Protein AF-C6J3P1-F1 (afdb_monomer_lite)

pLDDT: mean 82.66, std 17.24, range [26.97, 97.62]

Foldseek 3Di:
DVVVLVLVLLQQLVVVCVVVVFDDDPSRGTDLFDADPVVRGTPDDPVSSVVSVVVSVLSSCQSVCPAVDHDPDPPPPDDDDDDDDDPPPDPPPPPDQQFDLDLVQLVVLLVPDPDDDDSVVSVVLSCCQPVDQQDRDDDDDDDPPPCPVQSLQSSLCSRRPHHSPDDDPQEDEAEDALPQQAQCQQLFAQDPVVRGTDGHPNNVSQVVCVNCVVAAHYYHHPPCVSYDVCHRCVLVVCLSVVVDWDAHAPDPPCPPDDRTGGRRSRD

Radius of gyration: 24.99 Å; chains: 1; bounding box: 69×58×58 Å

Secondary structure (DSSP, 8-state):
-HHHHHHHHHHHHHHHHHHTT--EETTTEE----EETTTTEESS-HHHHHHHHHHHHHHHHHHHT-SS----------------------------------HHHHHHHHHTSS----HHHHHHHHHHHHSSSS---------TTSSHHHHHHHHHHHHTT--TTS--TTEEEEE--TT--STHHHH-EEETTTTEEE--HHHHHHHHHHH-TTS--EEEEETGGGS-HHHHSHHHHHHHHH-PPEE----SS-SSS-SEEPPPTT-

Sequence (267 aa):
MHNQDNETLKHRALDLLKEHNIQVRHDSEYLIGTYNNFEQQFEEDLAVIKGRFVCAALLFAHVSGRGSFKFPENQVITDEATSDTLVDEDSEETVDYNSNFNFSVIFETIQNCSLTFDKDLIRDLHLNLTALNDKHFVILSGISGTGKTQLAKLYANAVYGLPYEADNPYLSIIPVRPDWTDGTALFGYYSSFENRYIMTEFLRVLLHAHKEREKPHFIVLDEMNLARVEYYLSDYLSGVESHKEIPLHNRDDLEEIPSKISIPPNL

Structure (mmCIF, N/CA/C/O backbone):
data_AF-C6J3P1-F1
#
_entry.id   AF-C6J3P1-F1
#
loop_
_atom_site.group_PDB
_atom_site.id
_atom_site.type_symbol
_atom_site.label_atom_id
_atom_site.label_alt_id
_atom_site.label_comp_id
_atom_site.label_asym_id
_atom_site.label_entity_id
_atom_site.label_seq_id
_atom_site.pdbx_PDB_ins_code
_atom_site.Cartn_x
_atom_site.Cartn_y
_atom_site.Cartn_z
_atom_site.occupancy
_atom_site.B_iso_or_equiv
_atom_site.auth_seq_id
_atom_site.auth_comp_id
_atom_site.auth_asym_id
_atom_site.auth_atom_id
_atom_site.pdbx_PDB_model_num
ATOM 1 N N . MET A 1 1 ? -21.031 11.914 -35.318 1.00 43.25 1 MET A N 1
ATOM 2 C CA . MET A 1 1 ? -20.920 10.561 -34.740 1.00 43.25 1 MET A CA 1
ATOM 3 C C . MET A 1 1 ? -21.152 10.575 -33.229 1.00 43.25 1 MET A C 1
ATOM 5 O O . MET A 1 1 ? -22.119 9.974 -32.806 1.00 43.25 1 MET A O 1
ATOM 9 N N . HIS A 1 2 ? -20.425 11.382 -32.442 1.00 48.41 2 HIS A N 1
ATOM 10 C CA . HIS A 1 2 ? -20.541 11.414 -30.967 1.00 48.41 2 HIS A CA 1
ATOM 11 C C . HIS A 1 2 ? -21.936 11.749 -30.379 1.00 48.41 2 HIS A C 1
ATOM 13 O O . HIS A 1 2 ? -22.245 11.356 -29.263 1.00 48.41 2 HIS A O 1
ATOM 19 N N . ASN A 1 3 ? -22.799 12.464 -31.115 1.00 51.66 3 ASN A N 1
ATOM 20 C CA . ASN A 1 3 ? -24.144 12.812 -30.630 1.00 51.66 3 ASN A CA 1
ATOM 21 C C . ASN A 1 3 ? -25.172 11.679 -30.812 1.00 51.66 3 ASN A C 1
ATOM 23 O O . ASN A 1 3 ? -26.161 11.636 -30.094 1.00 51.66 3 ASN A O 1
ATOM 27 N N . GLN A 1 4 ? -24.946 10.765 -31.766 1.00 50.75 4 GLN A N 1
ATOM 28 C CA . GLN A 1 4 ? -25.839 9.621 -31.987 1.00 50.75 4 GLN A CA 1
ATOM 29 C C . GLN A 1 4 ? -25.627 8.541 -30.920 1.00 50.75 4 GLN A C 1
ATOM 31 O O . GLN A 1 4 ? -26.602 7.944 -30.479 1.00 50.75 4 GLN A O 1
ATOM 36 N N . ASP A 1 5 ? -24.391 8.368 -30.443 1.00 67.62 5 ASP A N 1
ATOM 37 C CA . ASP A 1 5 ? -24.064 7.416 -29.374 1.00 67.62 5 ASP A CA 1
ATOM 38 C C . ASP A 1 5 ? -24.630 7.850 -28.009 1.00 67.62 5 ASP A C 1
ATOM 40 O O . ASP A 1 5 ? -25.056 7.023 -27.213 1.00 67.62 5 ASP A O 1
ATOM 44 N N . ASN A 1 6 ? -24.703 9.154 -27.730 1.00 65.81 6 ASN A N 1
ATOM 45 C CA . ASN A 1 6 ? -25.261 9.635 -26.461 1.00 65.81 6 ASN A CA 1
ATOM 46 C C . ASN A 1 6 ? -26.783 9.450 -26.375 1.00 65.81 6 ASN A C 1
ATOM 48 O O . ASN A 1 6 ? -27.297 9.107 -25.311 1.00 65.81 6 ASN A O 1
ATOM 52 N N . GLU A 1 7 ? -27.506 9.653 -27.480 1.00 72.62 7 GLU A N 1
ATOM 53 C CA . GLU A 1 7 ? -28.957 9.433 -27.512 1.00 72.62 7 GLU A CA 1
ATOM 54 C C . GLU A 1 7 ? -29.300 7.941 -27.391 1.00 72.62 7 GLU A C 1
ATOM 56 O O . GLU A 1 7 ? -30.225 7.583 -26.663 1.00 72.62 7 GLU A O 1
ATOM 61 N N . THR A 1 8 ? -28.525 7.043 -28.014 1.00 76.38 8 THR A N 1
ATOM 62 C CA . THR A 1 8 ? -28.745 5.591 -27.877 1.00 76.38 8 THR A CA 1
ATOM 63 C C . THR A 1 8 ? -28.469 5.098 -26.456 1.00 76.38 8 THR A C 1
ATOM 65 O O . THR A 1 8 ? -29.255 4.314 -25.921 1.00 76.38 8 THR A O 1
ATOM 68 N N . LEU A 1 9 ? -27.412 5.596 -25.804 1.00 76.19 9 LEU A N 1
ATOM 69 C CA . LEU A 1 9 ? -27.114 5.292 -24.400 1.00 76.19 9 LEU A CA 1
ATOM 70 C C . LEU A 1 9 ? -28.202 5.814 -23.457 1.00 76.19 9 LEU A C 1
ATOM 72 O O . LEU A 1 9 ? -28.626 5.107 -22.543 1.00 76.19 9 LEU A O 1
ATOM 76 N N . LYS A 1 10 ? -28.696 7.031 -23.697 1.00 76.38 10 LYS A N 1
ATOM 77 C CA . LYS A 1 10 ? -29.796 7.608 -22.920 1.00 76.38 10 LYS A CA 1
ATOM 78 C C . LYS A 1 10 ? -31.068 6.772 -23.049 1.00 76.38 10 LYS A C 1
ATOM 80 O O . LYS A 1 10 ? -31.678 6.461 -22.030 1.00 76.38 10 LYS A O 1
ATOM 85 N N . HIS A 1 11 ? -31.443 6.373 -24.265 1.00 80.25 11 HIS A N 1
ATOM 86 C CA . HIS A 1 11 ? -32.612 5.520 -24.483 1.00 80.25 11 HIS A CA 1
ATOM 87 C C . HIS A 1 11 ? -32.481 4.173 -23.766 1.00 80.25 11 HIS A C 1
ATOM 89 O O . HIS A 1 11 ? -33.375 3.806 -23.010 1.00 80.25 11 HIS A O 1
ATOM 95 N N . ARG A 1 12 ? -31.327 3.504 -23.890 1.00 81.25 12 ARG A N 1
ATOM 96 C CA . ARG A 1 12 ? -31.069 2.234 -23.195 1.00 81.25 12 ARG A CA 1
ATOM 97 C C . ARG A 1 12 ? -31.158 2.370 -21.672 1.00 81.25 12 ARG A C 1
ATOM 99 O O . ARG A 1 12 ? -31.703 1.492 -21.013 1.00 81.25 12 ARG A O 1
ATOM 106 N N . ALA A 1 13 ? -30.651 3.463 -21.103 1.00 79.69 13 ALA A N 1
ATOM 107 C CA . ALA A 1 13 ? -30.761 3.707 -19.667 1.00 79.69 13 ALA A CA 1
ATOM 108 C C . ALA A 1 13 ? -32.217 3.926 -19.224 1.00 79.69 13 ALA A C 1
ATOM 110 O O . ALA A 1 13 ? -32.623 3.398 -18.194 1.00 79.69 13 ALA A O 1
ATOM 111 N N . LEU A 1 14 ? -33.019 4.657 -20.005 1.00 82.75 14 LEU A N 1
ATOM 112 C CA . LEU A 1 14 ? -34.440 4.864 -19.712 1.00 82.75 14 LEU A CA 1
ATOM 113 C C . LEU A 1 14 ? -35.264 3.573 -19.817 1.00 82.75 14 LEU A C 1
ATOM 115 O O . LEU A 1 14 ? -36.198 3.393 -19.037 1.00 82.75 14 LEU A O 1
ATOM 119 N N . ASP A 1 15 ? -34.920 2.673 -20.737 1.00 83.31 15 ASP A N 1
ATOM 120 C CA . ASP A 1 15 ? -35.571 1.364 -20.843 1.00 83.31 15 ASP A CA 1
ATOM 121 C C . ASP A 1 15 ? -35.274 0.493 -19.614 1.00 83.31 15 ASP A C 1
ATOM 123 O O . ASP A 1 15 ? -36.201 -0.042 -19.007 1.00 83.31 15 ASP A O 1
ATOM 127 N N . LEU A 1 16 ? -34.021 0.472 -19.144 1.00 83.12 16 LEU A N 1
ATOM 128 C CA . LEU A 1 16 ? -33.662 -0.212 -17.897 1.00 83.12 16 LEU A CA 1
ATOM 129 C C . LEU A 1 16 ? -34.385 0.373 -16.675 1.00 83.12 16 LEU A C 1
ATOM 131 O O . LEU A 1 16 ? -34.816 -0.366 -15.794 1.00 83.12 16 LEU A O 1
ATOM 135 N N . LEU A 1 17 ? -34.573 1.695 -16.605 1.00 84.88 17 LEU A N 1
ATOM 136 C CA . LEU A 1 17 ? -35.365 2.295 -15.523 1.00 84.88 17 LEU A CA 1
ATOM 137 C C . LEU A 1 17 ? -36.800 1.745 -15.502 1.00 84.88 17 LEU A C 1
ATOM 139 O O . LEU A 1 17 ? -37.313 1.443 -14.422 1.00 84.88 17 LEU A O 1
ATOM 143 N N . LYS A 1 18 ? -37.429 1.570 -16.675 1.00 83.25 18 LYS A N 1
ATOM 144 C CA . LYS A 1 18 ? -38.779 0.992 -16.788 1.00 83.25 18 LYS A CA 1
ATOM 145 C C . LYS A 1 18 ? -38.801 -0.465 -16.314 1.00 83.25 18 LYS A C 1
ATOM 147 O O . LYS A 1 18 ? -39.705 -0.830 -15.565 1.00 83.25 18 LYS A O 1
ATOM 152 N N . GLU A 1 19 ? -37.804 -1.268 -16.687 1.00 84.12 19 GLU A N 1
ATOM 153 C CA . GLU A 1 19 ? -37.653 -2.661 -16.227 1.00 84.12 19 GLU A CA 1
ATOM 154 C C . GLU A 1 19 ? -37.516 -2.759 -14.699 1.00 84.12 19 GLU A C 1
ATOM 156 O O . GLU A 1 19 ? -38.059 -3.669 -14.072 1.00 84.12 19 GLU A O 1
ATOM 161 N N . HIS A 1 20 ? -36.876 -1.767 -14.078 1.00 81.00 20 HIS A N 1
ATOM 162 C CA . HIS A 1 20 ? -36.708 -1.669 -12.628 1.00 81.00 20 HIS A CA 1
ATOM 163 C C . HIS A 1 20 ? -37.845 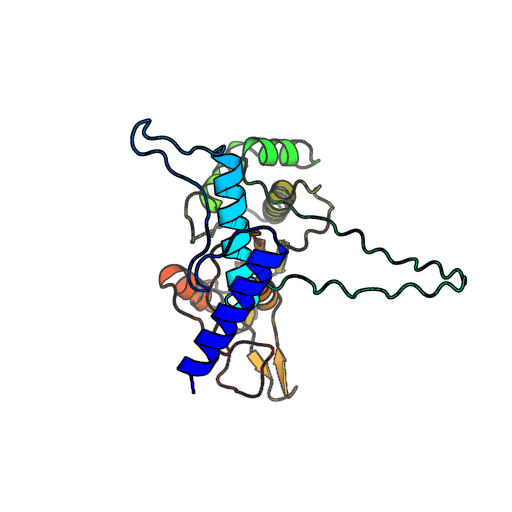-0.912 -11.908 1.00 81.00 20 HIS A C 1
ATOM 165 O O . HIS A 1 20 ? -37.677 -0.467 -10.771 1.00 81.00 20 HIS A O 1
ATOM 171 N N . ASN A 1 21 ? -39.027 -0.800 -12.528 1.00 80.88 21 ASN A N 1
ATOM 172 C CA . ASN A 1 21 ? -40.228 -0.152 -11.976 1.00 80.88 21 ASN A CA 1
ATOM 173 C C . ASN A 1 21 ? -40.056 1.340 -11.616 1.00 80.88 21 ASN A C 1
ATOM 175 O O . ASN A 1 21 ? -40.810 1.880 -10.800 1.00 80.88 21 ASN A O 1
ATOM 179 N N . ILE A 1 22 ? -39.089 2.033 -12.223 1.00 83.75 22 ILE A N 1
ATOM 180 C CA . ILE A 1 22 ? -38.936 3.485 -12.102 1.00 83.75 22 ILE A CA 1
ATOM 181 C C . ILE A 1 22 ? -39.717 4.135 -13.246 1.00 83.75 22 ILE A C 1
ATOM 183 O O . ILE A 1 22 ? -39.470 3.883 -14.424 1.00 83.75 22 ILE A O 1
ATOM 187 N N . GLN A 1 23 ? -40.691 4.978 -12.900 1.00 81.56 23 GLN A N 1
ATOM 188 C CA . GLN A 1 23 ? -41.544 5.620 -13.896 1.00 81.56 23 GLN A CA 1
ATOM 189 C C . GLN A 1 23 ? -40.742 6.617 -14.735 1.00 81.56 23 GLN A C 1
ATOM 191 O O . GLN A 1 23 ? -40.094 7.515 -14.202 1.00 81.56 23 GLN A O 1
ATOM 196 N N . VAL A 1 24 ? -40.838 6.491 -16.056 1.00 82.31 24 VAL A N 1
ATOM 197 C CA . VAL A 1 24 ? -40.232 7.408 -17.027 1.00 82.31 24 VAL A CA 1
ATOM 198 C C . VAL A 1 24 ? -41.338 8.212 -17.704 1.00 82.31 24 VAL A C 1
ATOM 200 O O . VAL A 1 24 ? -42.360 7.661 -18.115 1.00 82.31 24 VAL A O 1
ATOM 203 N N . ARG A 1 25 ? -41.137 9.524 -17.829 1.00 75.94 25 ARG A N 1
ATOM 204 C CA . ARG A 1 25 ? -42.053 10.472 -18.459 1.00 75.94 25 ARG A CA 1
ATOM 205 C C . ARG A 1 25 ? -41.431 11.029 -19.741 1.00 75.94 25 ARG A C 1
ATOM 207 O O . ARG A 1 25 ? -40.269 11.426 -19.757 1.00 75.94 25 ARG A O 1
ATOM 214 N N . HIS A 1 26 ? -42.231 11.074 -20.809 1.00 67.06 26 HIS A N 1
ATOM 215 C CA . HIS A 1 26 ? -41.883 11.687 -22.102 1.00 67.06 26 HIS A CA 1
ATOM 216 C C . HIS A 1 26 ? -40.537 11.226 -22.705 1.00 67.06 26 HIS A C 1
ATOM 218 O O . HIS A 1 26 ? -39.915 11.984 -23.439 1.00 67.06 26 HIS A O 1
ATOM 224 N N . ASP A 1 27 ? -40.085 10.005 -22.383 1.00 67.88 27 ASP A N 1
ATOM 225 C CA . ASP A 1 27 ? -38.808 9.416 -22.828 1.00 67.88 27 ASP A CA 1
ATOM 226 C C . ASP A 1 27 ? -37.574 10.331 -22.640 1.00 67.88 27 ASP A C 1
ATOM 228 O O . ASP A 1 27 ? -36.559 10.198 -23.325 1.00 67.88 27 ASP A O 1
ATOM 232 N N . SER A 1 28 ? -37.636 11.261 -21.681 1.00 70.12 28 SER A N 1
ATOM 233 C CA . SER A 1 28 ? -36.533 12.173 -21.359 1.00 70.12 28 SER A CA 1
ATOM 234 C C . SER A 1 28 ? -36.336 12.415 -19.866 1.00 70.12 28 SER A C 1
ATOM 236 O O . SER A 1 28 ? -35.285 12.924 -19.483 1.00 70.12 28 SER A O 1
ATOM 238 N N . GLU A 1 29 ? -37.307 12.054 -19.028 1.00 79.12 29 GLU A N 1
ATOM 239 C CA . GLU A 1 29 ? -37.304 12.318 -17.588 1.00 79.12 29 GLU A CA 1
ATOM 240 C C . GLU A 1 29 ? -37.738 11.068 -16.821 1.00 79.12 29 GLU A C 1
ATOM 242 O O . GLU A 1 29 ? -38.554 10.293 -17.309 1.00 79.12 29 GLU A O 1
ATOM 247 N N . TYR A 1 30 ? -37.233 10.866 -15.606 1.00 82.25 30 TYR A N 1
ATOM 248 C CA . TYR A 1 30 ? -37.675 9.787 -14.722 1.00 82.25 30 TYR A CA 1
ATOM 249 C C . TYR A 1 30 ? -38.108 10.348 -13.370 1.00 82.25 30 TYR A C 1
ATOM 251 O O . TYR A 1 30 ? -37.556 11.332 -12.875 1.00 82.25 30 TYR A O 1
ATOM 259 N N . LEU A 1 31 ? -39.137 9.741 -12.789 1.00 81.62 31 LEU A N 1
ATOM 260 C CA . LEU A 1 31 ? -39.751 10.190 -11.551 1.00 81.62 31 LEU A CA 1
ATOM 261 C C . LEU A 1 31 ? -39.072 9.513 -10.359 1.00 81.62 31 LEU A C 1
ATOM 263 O O . LEU A 1 31 ? -39.133 8.295 -10.198 1.00 81.62 31 LEU A O 1
ATOM 267 N N . ILE A 1 32 ? -38.451 10.318 -9.501 1.00 81.06 32 ILE A N 1
ATOM 268 C CA . ILE A 1 32 ? -37.808 9.836 -8.271 1.00 81.06 32 ILE A CA 1
ATOM 269 C C . ILE A 1 32 ? -38.814 9.836 -7.104 1.00 81.06 32 ILE A C 1
ATOM 271 O O . ILE A 1 32 ? -38.843 8.893 -6.312 1.00 81.06 32 ILE A O 1
ATOM 275 N N . GLY A 1 33 ? -39.682 10.847 -7.037 1.00 84.00 33 GLY A N 1
ATOM 276 C CA . GLY A 1 33 ? -40.757 10.971 -6.052 1.00 84.00 33 GLY A CA 1
ATOM 277 C C . GLY A 1 33 ? -41.633 12.195 -6.315 1.00 84.00 33 GLY A C 1
ATOM 278 O O . GLY A 1 33 ? -41.310 13.026 -7.169 1.00 84.00 33 GLY A O 1
ATOM 279 N N . THR A 1 34 ? -42.730 12.302 -5.574 1.00 85.62 34 THR A N 1
ATOM 280 C CA . THR A 1 34 ? -43.718 13.379 -5.677 1.00 85.62 34 THR A CA 1
ATOM 281 C C . THR A 1 34 ? -43.576 14.315 -4.484 1.00 85.62 34 THR A C 1
ATOM 283 O O . THR A 1 34 ? -43.655 13.893 -3.332 1.00 85.62 34 THR A O 1
ATOM 286 N N . TYR A 1 35 ? -43.332 15.599 -4.748 1.00 85.62 35 TYR A N 1
ATOM 287 C CA . TYR A 1 35 ? -43.176 16.605 -3.700 1.00 85.62 35 TYR A CA 1
ATOM 288 C C . TYR A 1 35 ? -44.458 17.422 -3.535 1.00 85.62 35 TYR A C 1
ATOM 290 O O . TYR A 1 35 ? -44.907 18.085 -4.475 1.00 85.62 35 TYR A O 1
ATOM 298 N N . ASN A 1 36 ? -45.025 17.411 -2.330 1.00 85.56 36 ASN A N 1
ATOM 299 C CA . ASN A 1 36 ? -46.180 18.226 -1.993 1.00 85.56 36 ASN A CA 1
ATOM 300 C C . ASN A 1 36 ? -45.718 19.610 -1.513 1.00 85.56 36 ASN A C 1
ATOM 302 O O . ASN A 1 36 ? -45.255 19.787 -0.386 1.00 85.56 36 ASN A O 1
ATOM 306 N N . ASN A 1 37 ? -45.891 20.619 -2.369 1.00 81.75 37 ASN A N 1
ATOM 307 C CA . ASN A 1 37 ? -45.490 22.000 -2.079 1.00 81.75 37 ASN A CA 1
ATOM 308 C C . ASN A 1 37 ? -46.264 22.654 -0.922 1.00 81.75 37 ASN A C 1
ATOM 310 O O . ASN A 1 37 ? -45.764 23.611 -0.334 1.00 81.75 37 ASN A O 1
ATOM 314 N N . PHE A 1 38 ? -47.478 22.189 -0.614 1.00 81.88 38 PHE A N 1
ATOM 315 C CA . PHE A 1 38 ? -48.290 22.765 0.460 1.00 81.88 38 PHE A CA 1
ATOM 316 C C . PHE A 1 38 ? -47.812 22.287 1.833 1.00 81.88 38 PHE A C 1
ATOM 318 O O . PHE A 1 38 ? -47.688 23.085 2.759 1.00 81.88 38 PHE A O 1
ATOM 325 N N . GLU A 1 39 ? -47.498 20.998 1.946 1.00 85.81 39 GLU A N 1
ATOM 326 C CA . GLU A 1 39 ? -47.019 20.386 3.190 1.00 85.81 39 GLU A CA 1
ATOM 327 C C . GLU A 1 39 ? -45.486 20.397 3.326 1.00 85.81 39 GLU A C 1
ATOM 329 O O . GLU A 1 39 ? -44.952 20.021 4.364 1.00 85.81 39 GLU A O 1
ATOM 334 N N . GLN A 1 40 ? -44.775 20.847 2.286 1.00 84.44 40 GLN A N 1
ATOM 335 C CA . GLN A 1 40 ? -43.311 20.892 2.197 1.00 84.44 40 GLN A CA 1
ATOM 336 C C . GLN A 1 40 ? -42.613 19.541 2.422 1.00 84.44 40 GLN A C 1
ATOM 338 O O . GLN A 1 40 ? -41.472 19.485 2.889 1.00 84.44 40 GLN A O 1
ATOM 343 N N . GLN A 1 41 ? -43.263 18.447 2.037 1.00 84.38 41 GLN A N 1
ATOM 344 C CA . GLN A 1 41 ? -42.759 17.088 2.219 1.00 84.38 41 GLN A CA 1
ATOM 345 C C . GLN A 1 41 ? -43.016 16.228 0.984 1.00 84.38 41 GLN A C 1
ATOM 347 O O . GLN A 1 41 ? -43.866 16.542 0.148 1.00 84.38 41 GLN A O 1
ATOM 352 N N . PHE A 1 42 ? -42.244 15.154 0.854 1.00 86.94 42 PHE A N 1
ATOM 353 C CA . PHE A 1 42 ? -42.498 14.149 -0.168 1.00 86.94 42 PHE A CA 1
ATOM 354 C C . PHE A 1 42 ? -43.687 13.279 0.232 1.00 86.94 42 PHE A C 1
ATOM 356 O O . PHE A 1 42 ? -43.873 12.987 1.412 1.00 86.94 42 PHE A O 1
ATOM 363 N N . GLU A 1 43 ? -44.485 12.878 -0.755 1.00 87.56 43 GLU A N 1
ATOM 364 C CA . GLU A 1 43 ? -45.603 11.958 -0.541 1.00 87.56 43 GLU A CA 1
ATOM 365 C C . GLU A 1 43 ? -45.102 10.544 -0.219 1.00 87.56 43 GLU A C 1
ATOM 367 O O . GLU A 1 43 ? -45.721 9.825 0.565 1.00 87.56 43 GLU A O 1
ATOM 372 N N . GLU A 1 44 ? -43.966 10.144 -0.793 1.00 87.88 44 GLU A N 1
ATOM 373 C CA . GLU A 1 44 ? -43.309 8.880 -0.481 1.00 87.88 44 GLU A CA 1
ATOM 374 C C . GLU A 1 44 ? -42.267 8.999 0.639 1.00 87.88 44 GLU A C 1
ATOM 376 O O . GLU A 1 44 ? -41.662 10.047 0.872 1.00 87.88 44 GLU A O 1
ATOM 381 N N . ASP A 1 45 ? -41.992 7.864 1.286 1.00 86.69 45 ASP A N 1
ATOM 382 C CA . ASP A 1 45 ? -40.917 7.747 2.267 1.00 86.69 45 ASP A CA 1
ATOM 383 C C . ASP A 1 45 ? -39.551 8.084 1.639 1.00 86.69 45 ASP A C 1
ATOM 385 O O . ASP A 1 45 ? -39.195 7.624 0.546 1.00 86.69 45 ASP A O 1
ATOM 389 N N . LEU A 1 46 ? -38.745 8.862 2.364 1.00 83.69 46 LEU A N 1
ATOM 390 C CA . LEU A 1 46 ? -37.426 9.299 1.920 1.00 83.69 46 LEU A CA 1
ATOM 391 C C . LEU A 1 46 ? -36.483 8.120 1.611 1.00 83.69 46 LEU A C 1
ATOM 393 O O . LEU A 1 46 ? -35.619 8.249 0.744 1.00 83.69 46 LEU A O 1
ATOM 397 N N . ALA A 1 47 ? -36.627 6.975 2.284 1.00 81.06 47 ALA A N 1
ATOM 398 C CA . ALA A 1 47 ? -35.869 5.759 1.999 1.00 81.06 47 ALA A CA 1
ATOM 399 C C . ALA A 1 47 ? -36.198 5.192 0.609 1.00 81.06 47 ALA A C 1
ATOM 401 O O . ALA A 1 47 ? -35.290 4.782 -0.114 1.00 81.06 47 ALA A O 1
ATOM 402 N N . VAL A 1 48 ? -37.469 5.241 0.195 1.00 82.75 48 VAL A N 1
ATOM 403 C CA . VAL A 1 48 ? -37.913 4.800 -1.139 1.00 82.75 48 VAL A CA 1
ATOM 404 C C . VAL A 1 48 ? -37.355 5.727 -2.217 1.00 82.75 48 VAL A C 1
ATOM 406 O O . VAL A 1 48 ? -36.823 5.261 -3.223 1.00 82.75 48 VAL A O 1
ATOM 409 N N . ILE A 1 49 ? -37.403 7.038 -1.979 1.00 84.31 49 ILE A N 1
ATOM 410 C CA . ILE A 1 49 ? -36.864 8.065 -2.884 1.00 84.31 49 ILE A CA 1
ATOM 411 C C . ILE A 1 49 ? -35.349 7.903 -3.045 1.00 84.31 49 ILE A C 1
ATOM 413 O O . ILE A 1 49 ? -34.843 7.863 -4.168 1.00 84.31 49 ILE A O 1
ATOM 417 N N . LYS A 1 50 ? -34.619 7.749 -1.933 1.00 83.75 50 LYS A N 1
ATOM 418 C CA . LYS A 1 50 ? -33.172 7.487 -1.945 1.00 83.75 50 LYS A CA 1
ATOM 419 C C . LYS A 1 50 ? -32.845 6.185 -2.676 1.00 83.75 50 LYS A C 1
ATOM 421 O O . LYS A 1 50 ? -31.929 6.176 -3.492 1.00 83.75 50 LYS A O 1
ATOM 426 N N . GLY A 1 51 ? -33.613 5.121 -2.438 1.00 84.62 51 GLY A N 1
ATOM 427 C CA . GLY A 1 51 ? -33.455 3.839 -3.126 1.00 84.62 51 GLY A CA 1
ATOM 428 C C . GLY A 1 51 ? -33.620 3.962 -4.643 1.00 84.62 51 GLY A C 1
ATOM 429 O O . GLY A 1 51 ? -32.748 3.523 -5.392 1.00 84.62 51 GLY A O 1
ATOM 430 N N . ARG A 1 52 ? -34.682 4.638 -5.106 1.00 85.69 52 ARG A N 1
ATOM 431 C CA . ARG A 1 52 ? -34.912 4.915 -6.537 1.00 85.69 52 ARG A CA 1
ATOM 432 C C . ARG A 1 52 ? -33.784 5.746 -7.148 1.00 85.69 52 ARG A C 1
ATOM 434 O O . ARG A 1 52 ? -33.349 5.454 -8.258 1.00 85.69 52 ARG A O 1
ATOM 441 N N . PHE A 1 53 ? -33.290 6.752 -6.426 1.00 85.44 53 PHE A N 1
ATOM 442 C CA . PHE A 1 53 ? -32.197 7.603 -6.894 1.00 85.44 53 PHE A CA 1
ATOM 443 C C . PHE A 1 53 ? -30.889 6.824 -7.080 1.00 85.44 53 PHE A C 1
ATOM 445 O O . PHE A 1 53 ? -30.261 6.928 -8.133 1.00 85.44 53 PHE A O 1
ATOM 452 N N . VAL A 1 54 ? -30.506 6.010 -6.090 1.00 84.94 54 VAL A N 1
ATOM 453 C CA . VAL A 1 54 ? -29.305 5.161 -6.163 1.00 84.94 54 VAL A CA 1
ATOM 454 C C . VAL A 1 54 ? -29.436 4.140 -7.291 1.00 84.94 54 VAL A C 1
ATOM 456 O O . VAL A 1 54 ? -28.519 4.004 -8.096 1.00 84.94 54 VAL A O 1
ATOM 459 N N . CYS A 1 55 ? -30.588 3.474 -7.403 1.00 84.31 55 CYS A N 1
ATOM 460 C CA . CYS A 1 55 ? -30.849 2.514 -8.474 1.00 84.31 55 CYS A CA 1
ATOM 461 C C . CYS A 1 55 ? -30.722 3.164 -9.860 1.00 84.31 55 CYS A C 1
ATOM 463 O O . CYS A 1 55 ? -29.997 2.650 -10.711 1.00 84.31 55 CYS A O 1
ATOM 465 N N . ALA A 1 56 ? -31.331 4.336 -10.062 1.00 84.50 56 ALA A N 1
ATOM 466 C CA . ALA A 1 56 ? -31.208 5.063 -11.318 1.00 84.50 56 ALA A CA 1
ATOM 467 C C . ALA A 1 56 ? -29.747 5.412 -11.633 1.00 84.50 56 ALA A C 1
ATOM 469 O O . ALA A 1 56 ? -29.277 5.142 -12.737 1.00 84.50 56 ALA A O 1
ATOM 470 N N . ALA A 1 57 ? -29.003 5.946 -10.659 1.00 82.25 57 ALA A N 1
ATOM 471 C CA . ALA A 1 57 ? -27.594 6.290 -10.832 1.00 82.25 57 ALA A CA 1
ATOM 472 C C . ALA A 1 57 ? -26.736 5.077 -11.241 1.00 82.25 57 ALA A C 1
ATOM 474 O O . ALA A 1 57 ? -25.908 5.194 -12.146 1.00 82.25 57 ALA A O 1
ATOM 475 N N . LEU A 1 58 ? -26.967 3.910 -10.631 1.00 82.88 58 LEU A N 1
ATOM 476 C CA . LEU A 1 58 ? -26.259 2.671 -10.966 1.00 82.88 58 LEU A CA 1
ATOM 477 C C . LEU A 1 58 ? -26.590 2.170 -12.378 1.00 82.88 58 LEU A C 1
ATOM 479 O O . LEU A 1 58 ? -25.688 1.757 -13.104 1.00 82.88 58 LEU A O 1
ATOM 483 N N . LEU A 1 59 ? -27.854 2.247 -12.803 1.00 83.31 59 LEU A N 1
ATOM 484 C CA . LEU A 1 59 ? -28.266 1.862 -14.159 1.00 83.31 59 LEU A CA 1
ATOM 485 C C . LEU A 1 59 ? -27.655 2.788 -15.222 1.00 83.31 59 LEU A C 1
ATOM 487 O O . LEU A 1 59 ? -27.155 2.318 -16.245 1.00 83.31 59 LEU A O 1
ATOM 491 N N . PHE A 1 60 ? -27.603 4.097 -14.960 1.00 81.69 60 PHE A N 1
ATOM 492 C CA . PHE A 1 60 ? -26.909 5.044 -15.837 1.00 81.69 60 PHE A CA 1
ATOM 493 C C . PHE A 1 60 ? -25.401 4.769 -15.916 1.00 81.69 60 PHE A C 1
ATOM 495 O O . PHE A 1 60 ? -24.828 4.844 -17.008 1.00 81.69 60 PHE A O 1
ATOM 502 N N . ALA A 1 61 ? -24.760 4.438 -14.790 1.00 77.19 61 ALA A N 1
ATOM 503 C CA . ALA A 1 61 ? -23.346 4.069 -14.755 1.00 77.19 61 ALA A CA 1
ATOM 504 C C . ALA A 1 61 ? -23.078 2.789 -15.565 1.00 77.19 61 ALA A C 1
ATOM 506 O O . ALA A 1 61 ? -22.180 2.782 -16.409 1.00 77.19 61 ALA A O 1
ATOM 507 N N . HIS A 1 62 ? -23.920 1.763 -15.388 1.00 79.31 62 HIS A N 1
ATOM 508 C CA . HIS A 1 62 ? -23.850 0.499 -16.123 1.00 79.31 62 HIS A CA 1
ATOM 509 C C . HIS A 1 62 ? -23.923 0.693 -17.642 1.00 79.31 62 HIS A C 1
ATOM 511 O O . HIS A 1 62 ? -23.100 0.144 -18.374 1.00 79.31 62 HIS A O 1
ATOM 517 N N . VAL A 1 63 ? -24.873 1.503 -18.123 1.00 78.81 63 VAL A N 1
ATOM 518 C CA . VAL A 1 63 ? -25.050 1.752 -19.564 1.00 78.81 63 VAL A CA 1
ATOM 519 C C . VAL A 1 63 ? -23.928 2.614 -20.133 1.00 78.81 63 VAL A C 1
ATOM 521 O O . VAL A 1 63 ? -23.457 2.355 -21.237 1.00 78.81 63 VAL A O 1
ATOM 524 N N . SER A 1 64 ? -23.471 3.620 -19.385 1.00 69.00 64 SER A N 1
ATOM 525 C CA . SER A 1 64 ? -22.443 4.553 -19.860 1.00 69.00 64 SER A CA 1
ATOM 526 C C . SER A 1 64 ? -21.034 3.950 -19.884 1.00 69.00 64 SER A C 1
ATOM 528 O O . SER A 1 64 ? -20.135 4.559 -20.464 1.00 69.00 64 SER A O 1
ATOM 530 N N . GLY A 1 65 ? -20.810 2.811 -19.213 1.00 60.75 65 GLY A N 1
ATOM 531 C CA . GLY A 1 65 ? -19.490 2.182 -19.081 1.00 60.75 65 GLY A CA 1
ATOM 532 C C . GLY A 1 65 ? -18.434 3.088 -18.431 1.00 60.75 65 GLY A C 1
ATOM 533 O O . GLY A 1 65 ? -17.238 2.894 -18.647 1.00 60.75 65 GLY A O 1
ATOM 534 N N . ARG A 1 66 ? -18.861 4.123 -17.692 1.00 52.22 66 ARG A N 1
ATOM 535 C CA . ARG A 1 66 ? -17.974 5.068 -16.999 1.00 52.22 66 ARG A CA 1
ATOM 536 C C . ARG A 1 66 ? -17.674 4.535 -15.602 1.00 52.22 66 ARG A C 1
ATOM 538 O O . ARG A 1 66 ? -18.582 4.426 -14.785 1.00 52.22 66 ARG A O 1
ATOM 545 N N . GLY A 1 67 ? -16.397 4.242 -15.345 1.00 48.66 67 GLY A N 1
ATOM 546 C CA . GLY A 1 67 ? -15.990 3.371 -14.237 1.00 48.66 67 GLY A CA 1
ATOM 547 C C . GLY A 1 67 ? -16.309 1.918 -14.601 1.00 48.66 67 GLY A C 1
ATOM 548 O O . GLY A 1 67 ? -17.300 1.671 -15.274 1.00 48.66 67 GLY A O 1
ATOM 549 N N . SER A 1 68 ? -15.485 0.942 -14.224 1.00 51.69 68 SER A N 1
ATOM 550 C CA . SER A 1 68 ? -15.599 -0.472 -14.646 1.00 51.69 68 SER A CA 1
ATOM 551 C C . SER A 1 68 ? -16.894 -1.196 -14.221 1.00 51.69 68 SER A C 1
ATOM 553 O O . SER A 1 68 ? -16.990 -2.416 -14.339 1.00 51.69 68 SER A O 1
ATOM 555 N N . PHE A 1 69 ? -17.895 -0.468 -13.729 1.00 51.56 69 PHE A N 1
ATOM 556 C CA . PHE A 1 69 ? -19.141 -0.993 -13.215 1.00 51.56 69 PHE A CA 1
ATOM 557 C C . PHE A 1 69 ? -20.030 -1.523 -14.344 1.00 51.56 69 PHE A C 1
ATOM 559 O O . PHE A 1 69 ? -20.597 -0.764 -15.135 1.00 51.56 69 PHE A O 1
ATOM 566 N N . LYS A 1 70 ? -20.187 -2.847 -14.395 1.00 63.62 70 LYS A N 1
ATOM 567 C CA . LYS A 1 70 ? -21.199 -3.521 -15.205 1.00 63.62 70 LYS A CA 1
ATOM 568 C C . LYS A 1 70 ? -21.970 -4.503 -14.335 1.00 63.62 70 LYS A C 1
ATOM 570 O O . LYS A 1 70 ? -21.355 -5.316 -13.653 1.00 63.62 70 LYS A O 1
ATOM 575 N N . PHE A 1 71 ? -23.300 -4.446 -14.377 1.00 67.88 71 PHE A N 1
ATOM 576 C CA . PHE A 1 71 ? -24.107 -5.530 -13.837 1.00 67.88 71 PHE A CA 1
ATOM 577 C C . PHE A 1 71 ? -23.824 -6.811 -14.638 1.00 67.88 71 PHE A C 1
ATOM 579 O O . PHE A 1 71 ? -23.703 -6.731 -15.865 1.00 67.88 71 PHE A O 1
ATOM 586 N N . PRO A 1 72 ? -23.712 -7.975 -13.978 1.00 64.69 72 PRO A N 1
ATOM 587 C CA . PRO A 1 72 ? -23.721 -9.257 -14.667 1.00 64.69 72 PRO A CA 1
ATOM 588 C C . PRO A 1 72 ? -25.034 -9.386 -15.444 1.00 64.69 72 PRO A C 1
ATOM 590 O O . PRO A 1 72 ? -26.113 -9.237 -14.868 1.00 64.69 72 PRO A O 1
ATOM 593 N N . GLU A 1 73 ? -24.962 -9.628 -16.752 1.00 58.41 73 GLU A N 1
ATOM 594 C CA . GLU A 1 73 ? -26.158 -9.930 -17.534 1.00 58.41 73 GLU A CA 1
ATOM 595 C C . GLU A 1 73 ? -26.653 -11.314 -17.106 1.00 58.41 73 GLU A C 1
ATOM 597 O O . GLU A 1 73 ? -25.949 -12.314 -17.256 1.00 58.41 73 GLU A O 1
ATOM 602 N N . ASN A 1 74 ? -27.848 -11.364 -16.518 1.00 44.97 74 ASN A N 1
ATOM 603 C CA . ASN A 1 74 ? -28.457 -12.616 -16.092 1.00 44.97 74 ASN A CA 1
ATOM 604 C C . ASN A 1 74 ? -28.750 -13.435 -17.358 1.00 44.97 74 ASN A C 1
ATOM 606 O O . ASN A 1 74 ? -29.660 -13.098 -18.119 1.00 44.97 74 ASN A O 1
ATOM 610 N N . GLN A 1 75 ? -27.961 -14.479 -17.625 1.00 36.66 75 GLN A N 1
ATOM 611 C CA . GLN A 1 75 ? -28.282 -15.419 -18.691 1.00 36.66 75 GLN A CA 1
ATOM 612 C C . GLN A 1 75 ? -29.611 -16.074 -18.326 1.00 36.66 75 GLN A C 1
ATOM 614 O O . GLN A 1 75 ? -29.712 -16.796 -17.337 1.00 36.66 75 GLN A O 1
ATOM 619 N N . VAL A 1 76 ? -30.650 -15.779 -19.106 1.00 37.16 76 VAL A N 1
ATOM 620 C CA . VAL A 1 76 ? -31.930 -16.473 -19.011 1.00 37.16 76 VAL A CA 1
ATOM 621 C C . VAL A 1 76 ? -31.666 -17.924 -19.398 1.00 37.16 76 VAL A C 1
ATOM 623 O O . VAL A 1 76 ? -31.594 -18.262 -20.580 1.00 37.16 76 VAL A O 1
ATOM 626 N N . ILE A 1 77 ? -31.474 -18.770 -18.389 1.00 36.44 77 ILE A N 1
ATOM 627 C CA . ILE A 1 77 ? -31.528 -20.220 -18.529 1.00 36.44 77 ILE A CA 1
ATOM 628 C C . ILE A 1 77 ? -32.941 -20.514 -19.027 1.00 36.44 77 ILE A C 1
ATOM 630 O O . ILE A 1 77 ? -33.929 -20.282 -18.333 1.00 36.44 77 ILE A O 1
ATOM 634 N N . THR A 1 78 ? -33.037 -20.922 -20.286 1.00 30.19 78 THR A N 1
ATOM 635 C CA . THR A 1 78 ? -34.274 -21.454 -20.841 1.00 30.19 78 THR A CA 1
ATOM 636 C C . THR A 1 78 ? -34.428 -22.859 -20.280 1.00 30.19 78 THR A C 1
ATOM 638 O O . THR A 1 78 ? -33.583 -23.721 -20.504 1.00 30.19 78 THR A O 1
ATOM 641 N N . ASP A 1 79 ? -35.483 -23.047 -19.490 1.00 30.20 79 ASP A N 1
ATOM 642 C CA . ASP A 1 79 ? -35.903 -24.334 -18.951 1.00 30.20 79 ASP A CA 1
ATOM 643 C C . ASP A 1 79 ? -36.152 -25.339 -20.088 1.00 30.20 79 ASP A C 1
ATOM 645 O O . ASP A 1 79 ? -37.223 -25.352 -20.692 1.00 30.20 79 ASP A O 1
ATOM 649 N N . GLU A 1 80 ? -35.202 -26.239 -20.328 1.00 29.53 80 GLU A N 1
ATOM 650 C CA . GLU A 1 80 ? -35.510 -27.591 -20.788 1.00 29.53 80 GLU A CA 1
ATOM 651 C C . GLU A 1 80 ? -34.802 -28.596 -19.881 1.00 29.53 80 GLU A C 1
ATOM 653 O O . GLU A 1 80 ? -33.581 -28.747 -19.858 1.00 29.53 80 GLU A O 1
ATOM 658 N N . ALA A 1 81 ? -35.622 -29.265 -19.076 1.00 32.59 81 ALA A N 1
ATOM 659 C CA . ALA A 1 81 ? -35.221 -30.332 -18.190 1.00 32.59 81 ALA A CA 1
ATOM 660 C C . ALA A 1 81 ? -34.666 -31.525 -18.978 1.00 32.59 81 ALA A C 1
ATOM 662 O O . ALA A 1 81 ? -35.410 -32.206 -19.678 1.00 32.59 81 ALA A O 1
ATOM 663 N N . THR A 1 82 ? -33.410 -31.873 -18.718 1.00 26.97 82 THR A N 1
ATOM 664 C CA . THR A 1 82 ? -33.011 -33.275 -18.562 1.00 26.97 82 THR A CA 1
ATOM 665 C C . THR A 1 82 ? -31.943 -33.357 -17.488 1.00 26.97 82 THR A C 1
ATOM 667 O O . THR A 1 82 ? -30.901 -32.715 -17.563 1.00 26.97 82 THR A O 1
ATOM 670 N N . SER A 1 83 ? -32.269 -34.139 -16.467 1.00 36.41 83 SER A N 1
ATOM 671 C CA . SER A 1 83 ? -31.388 -34.611 -15.415 1.00 36.41 83 SER A CA 1
ATOM 672 C C . SER A 1 83 ? -30.092 -35.175 -15.987 1.00 36.41 83 SER A C 1
ATOM 674 O O . SER A 1 83 ? -30.147 -36.161 -16.714 1.00 36.41 83 SER A O 1
ATOM 676 N N . ASP A 1 84 ? -28.959 -34.621 -15.579 1.00 27.11 84 ASP A N 1
ATOM 677 C CA . ASP A 1 84 ? -27.823 -35.433 -15.168 1.00 27.11 84 ASP A CA 1
ATOM 678 C C . ASP A 1 84 ? -26.990 -34.655 -14.155 1.00 27.11 84 ASP A C 1
ATOM 680 O O . ASP A 1 84 ? -26.706 -33.467 -14.285 1.00 27.11 84 ASP A O 1
ATOM 684 N N . THR A 1 85 ? -26.711 -35.347 -13.063 1.00 38.22 85 THR A N 1
ATOM 685 C CA . THR A 1 85 ? -26.031 -34.852 -11.878 1.00 38.22 85 THR A CA 1
ATOM 686 C C . THR A 1 85 ? -24.543 -34.771 -12.190 1.00 38.22 85 THR A C 1
ATOM 688 O O . THR A 1 85 ? -23.882 -35.802 -12.290 1.00 38.22 85 THR A O 1
ATOM 691 N N . LEU A 1 86 ? -24.009 -33.561 -12.319 1.00 32.56 86 LEU A N 1
ATOM 692 C CA . LEU A 1 86 ? -22.585 -33.308 -12.144 1.00 32.56 86 LEU A CA 1
ATOM 693 C C . LEU A 1 86 ? -22.455 -32.351 -10.966 1.00 32.56 86 LEU A C 1
ATOM 695 O O . LEU A 1 86 ? -22.973 -31.238 -10.972 1.00 32.56 86 LEU A O 1
ATOM 699 N N . VAL A 1 87 ? -21.869 -32.882 -9.902 1.00 37.44 87 VAL A N 1
ATOM 700 C CA . VAL A 1 87 ? -21.459 -32.130 -8.727 1.00 37.44 87 VAL A CA 1
ATOM 701 C C . VAL A 1 87 ? -20.252 -31.310 -9.173 1.00 37.44 87 VAL A C 1
ATOM 703 O O . VAL A 1 87 ? -19.164 -31.863 -9.293 1.00 37.44 87 VAL A O 1
ATOM 706 N N . ASP A 1 88 ? -20.453 -30.028 -9.471 1.00 30.89 88 ASP A N 1
ATOM 707 C CA . ASP A 1 88 ? -19.345 -29.077 -9.558 1.00 30.89 88 ASP A CA 1
ATOM 708 C C . ASP A 1 88 ? -18.927 -28.728 -8.121 1.00 30.89 88 ASP A C 1
ATOM 710 O O . ASP A 1 88 ? -19.471 -27.835 -7.468 1.00 30.89 88 ASP A O 1
ATOM 714 N N . GLU A 1 89 ? -17.990 -29.523 -7.602 1.00 37.25 89 GLU A N 1
ATOM 715 C CA . GLU A 1 89 ? -17.115 -29.157 -6.489 1.00 37.25 89 GLU A CA 1
ATOM 716 C C . GLU A 1 89 ? -16.161 -28.062 -6.981 1.00 37.25 89 GLU A C 1
ATOM 718 O O . GLU A 1 89 ? -15.072 -28.378 -7.429 1.00 37.25 89 GLU A O 1
ATOM 723 N N . ASP A 1 90 ? -16.603 -26.804 -6.984 1.00 37.31 90 ASP A N 1
ATOM 724 C CA . ASP A 1 90 ? -15.749 -25.602 -6.924 1.00 37.31 90 ASP A CA 1
ATOM 725 C C . ASP A 1 90 ? -16.656 -24.362 -6.822 1.00 37.31 90 ASP A C 1
ATOM 727 O O . ASP A 1 90 ? -16.659 -23.452 -7.651 1.00 37.31 90 ASP A O 1
ATOM 731 N N . SER A 1 91 ? -17.488 -24.314 -5.779 1.00 36.72 91 SER A N 1
ATOM 732 C CA . SER A 1 91 ? -17.990 -23.027 -5.308 1.00 36.72 91 SER A CA 1
ATOM 733 C C . SER A 1 91 ? -16.833 -22.344 -4.581 1.00 36.72 91 SER A C 1
ATOM 735 O O . SER A 1 91 ? -16.622 -22.608 -3.397 1.00 36.72 91 SER A O 1
ATOM 737 N N . GLU A 1 92 ? -16.060 -21.512 -5.286 1.00 40.47 92 GLU A N 1
ATOM 738 C CA . GLU A 1 92 ? -15.195 -20.522 -4.641 1.00 40.47 92 GLU A CA 1
ATOM 739 C C . GLU A 1 92 ? -16.064 -19.769 -3.624 1.00 40.47 92 GLU A C 1
ATOM 741 O O . GLU A 1 92 ? -16.970 -19.018 -3.993 1.00 40.47 92 GLU A O 1
ATOM 746 N N . GLU A 1 93 ? -15.857 -20.030 -2.330 1.00 35.53 93 GLU A N 1
ATOM 747 C CA . GLU A 1 93 ? -16.440 -19.208 -1.279 1.00 35.53 93 GLU A CA 1
ATOM 748 C C . GLU A 1 93 ? -15.952 -17.784 -1.539 1.00 35.53 93 GLU A C 1
ATOM 750 O O . GLU A 1 93 ? -14.770 -17.479 -1.383 1.00 35.53 93 GLU A O 1
ATOM 755 N N . THR A 1 94 ? -16.844 -16.903 -1.986 1.00 39.69 94 THR A N 1
ATOM 756 C CA . THR A 1 94 ? -16.537 -15.481 -2.109 1.00 39.69 94 THR A CA 1
ATOM 757 C C . THR A 1 94 ? -16.318 -14.939 -0.699 1.00 39.69 94 THR A C 1
ATOM 759 O O . THR A 1 94 ? -17.274 -14.575 -0.011 1.00 39.69 94 THR A O 1
ATOM 762 N N . VAL A 1 95 ? -15.069 -14.947 -0.232 1.00 55.38 95 VAL A N 1
ATOM 763 C CA . VAL A 1 95 ? -14.683 -14.342 1.044 1.00 55.38 95 VAL A CA 1
ATOM 764 C C . VAL A 1 95 ? -14.726 -12.829 0.858 1.00 55.38 95 VAL A C 1
ATOM 766 O O . VAL A 1 95 ? -13.894 -12.248 0.165 1.00 55.38 95 VAL A O 1
ATOM 769 N N . ASP A 1 96 ? -15.732 -12.185 1.445 1.00 63.06 96 ASP A N 1
ATOM 770 C CA . ASP A 1 96 ? -15.853 -10.731 1.414 1.00 63.06 96 ASP A CA 1
ATOM 771 C C . ASP A 1 96 ? -14.910 -10.097 2.452 1.00 63.06 96 ASP A C 1
ATOM 773 O O . ASP A 1 96 ? -15.089 -10.248 3.664 1.00 63.06 96 ASP A O 1
ATOM 777 N N . TYR A 1 97 ? -13.883 -9.395 1.974 1.00 66.31 97 TYR A N 1
ATOM 778 C CA . TYR A 1 97 ? -12.896 -8.708 2.807 1.00 66.31 97 TYR A CA 1
ATOM 779 C C . TYR A 1 97 ? -13.343 -7.271 3.093 1.00 66.31 97 TYR A C 1
ATOM 781 O O . TYR A 1 97 ? -12.967 -6.325 2.397 1.00 66.31 97 TYR A O 1
ATOM 789 N N . ASN A 1 98 ? -14.130 -7.100 4.153 1.00 78.44 98 ASN A N 1
ATOM 790 C CA . ASN A 1 98 ? -14.580 -5.786 4.610 1.00 78.44 98 ASN A CA 1
ATOM 791 C C . ASN A 1 98 ? -13.539 -5.127 5.530 1.00 78.44 98 ASN A C 1
ATOM 793 O O . ASN A 1 98 ? -13.273 -5.613 6.628 1.00 78.44 98 ASN A O 1
ATOM 797 N N . SER A 1 99 ? -12.975 -3.993 5.107 1.00 77.88 99 SER A N 1
ATOM 798 C CA . SER A 1 99 ? -12.027 -3.221 5.920 1.00 77.88 99 SER A CA 1
ATOM 799 C C . SER A 1 99 ? -12.726 -2.333 6.956 1.00 77.88 99 SER A C 1
ATOM 801 O O . SER A 1 99 ? -13.700 -1.648 6.640 1.00 77.88 99 SER A O 1
ATOM 803 N N . ASN A 1 100 ? -12.177 -2.255 8.166 1.00 84.75 100 ASN A N 1
ATOM 804 C CA . ASN A 1 100 ? -12.661 -1.423 9.259 1.00 84.75 100 ASN A CA 1
ATOM 805 C C . ASN A 1 100 ? -11.501 -0.689 9.951 1.00 84.75 100 ASN A C 1
ATOM 807 O O . ASN A 1 100 ? -10.673 -1.293 10.628 1.00 84.75 100 ASN A O 1
ATOM 811 N N . PHE A 1 101 ? -11.487 0.642 9.848 1.00 86.56 101 PHE A N 1
ATOM 812 C CA . PHE A 1 101 ? -10.497 1.502 10.506 1.00 86.56 101 PHE A CA 1
ATOM 813 C C . PHE A 1 101 ? -10.884 1.925 11.934 1.00 86.56 101 PHE A C 1
ATOM 815 O O . PHE A 1 101 ? -10.341 2.886 12.474 1.00 86.56 101 PHE A O 1
ATOM 822 N N . ASN A 1 102 ? -11.821 1.239 12.591 1.00 89.69 102 ASN A N 1
ATOM 823 C CA . ASN A 1 102 ? -12.136 1.520 13.986 1.00 89.69 102 ASN A CA 1
ATOM 824 C C . ASN A 1 102 ? -10.976 1.088 14.901 1.00 89.69 102 ASN A C 1
ATOM 826 O O . ASN A 1 102 ? -10.723 -0.103 15.087 1.00 89.69 102 ASN A O 1
ATOM 830 N N . PHE A 1 103 ? -10.315 2.067 15.528 1.00 91.12 103 PHE A N 1
ATOM 831 C CA . PHE A 1 103 ? -9.178 1.822 16.416 1.00 91.12 103 PHE A CA 1
ATOM 832 C C . PHE A 1 103 ? -9.473 0.813 17.534 1.00 91.12 103 PHE A C 1
ATOM 834 O O . PHE A 1 103 ? -8.603 0.015 17.865 1.00 91.12 103 PHE A O 1
ATOM 841 N N . SER A 1 104 ? -10.675 0.820 18.120 1.00 90.44 104 SER A N 1
ATOM 842 C CA . SER A 1 104 ? -11.023 -0.112 19.199 1.00 90.44 104 SER A CA 1
ATOM 843 C C . SER A 1 104 ? -11.032 -1.562 18.717 1.00 90.44 104 SER A C 1
ATOM 845 O O . SER A 1 104 ? -10.477 -2.417 19.399 1.00 90.44 104 SER A O 1
ATOM 847 N N . VAL A 1 105 ? -11.589 -1.815 17.529 1.00 90.19 105 VAL A N 1
ATOM 848 C CA . VAL A 1 105 ? -11.635 -3.153 16.913 1.00 90.19 105 VAL A CA 1
ATOM 849 C C . VAL A 1 105 ? -10.230 -3.625 16.536 1.00 90.19 105 VAL A C 1
ATOM 851 O O . VAL A 1 105 ? -9.841 -4.754 16.840 1.00 90.19 105 VAL A O 1
ATOM 854 N N . ILE A 1 106 ? -9.439 -2.738 15.926 1.00 92.31 106 ILE A N 1
ATOM 855 C CA . ILE A 1 106 ? -8.050 -3.027 15.551 1.00 92.31 106 ILE A CA 1
ATOM 856 C C . ILE A 1 106 ? -7.220 -3.354 16.797 1.00 92.31 106 ILE A C 1
ATOM 858 O O . ILE A 1 106 ? -6.501 -4.351 16.832 1.00 92.31 106 ILE A O 1
ATOM 862 N N . PHE A 1 107 ? -7.339 -2.528 17.838 1.00 92.94 107 PHE A N 1
ATOM 863 C CA . PHE A 1 107 ? -6.607 -2.701 19.086 1.00 92.94 107 PHE A CA 1
ATOM 864 C C . PHE A 1 107 ? -6.974 -4.012 19.788 1.00 92.94 107 PHE A C 1
ATOM 866 O O . PHE A 1 107 ? -6.077 -4.727 20.225 1.00 92.94 107 PHE A O 1
ATOM 873 N N . GLU A 1 108 ? -8.260 -4.360 19.859 1.00 90.56 108 GLU A N 1
ATOM 874 C CA . GLU A 1 108 ? -8.721 -5.627 20.437 1.00 90.56 108 GLU A CA 1
ATOM 875 C C . GLU A 1 108 ? -8.169 -6.838 19.668 1.00 90.56 108 GLU A C 1
ATOM 877 O O . GLU A 1 108 ? -7.638 -7.768 20.273 1.00 90.56 108 GLU A O 1
ATOM 882 N N . THR A 1 109 ? -8.202 -6.793 18.334 1.00 89.19 109 THR A N 1
ATOM 883 C CA . THR A 1 109 ? -7.653 -7.862 17.482 1.00 89.19 109 THR A CA 1
ATOM 884 C C . THR A 1 109 ? -6.150 -8.045 17.708 1.00 89.19 109 THR A C 1
ATOM 886 O O . THR A 1 109 ? -5.671 -9.171 17.853 1.00 89.19 109 THR A O 1
ATOM 889 N N . ILE A 1 110 ? -5.407 -6.937 17.814 1.00 90.00 110 ILE A N 1
ATOM 890 C CA . ILE A 1 110 ? -3.974 -6.954 18.128 1.00 90.00 110 ILE A CA 1
ATOM 891 C C . ILE A 1 110 ? -3.718 -7.543 19.524 1.00 90.00 110 ILE A C 1
ATOM 893 O O . ILE A 1 110 ? -2.814 -8.362 19.678 1.00 90.00 110 ILE A O 1
ATOM 897 N N . GLN A 1 111 ? -4.506 -7.160 20.535 1.00 88.25 111 GLN A N 1
ATOM 898 C CA . GLN A 1 111 ? -4.345 -7.653 21.910 1.00 88.25 111 GLN A CA 1
ATOM 899 C C . GLN A 1 111 ? -4.662 -9.141 22.074 1.00 88.25 111 GLN A C 1
ATOM 901 O O . GLN A 1 111 ? -4.093 -9.786 22.952 1.00 88.25 111 GLN A O 1
ATOM 906 N N . ASN A 1 112 ? -5.551 -9.683 21.242 1.00 86.12 112 ASN A N 1
ATOM 907 C CA . ASN A 1 112 ? -5.919 -11.098 21.271 1.00 86.12 112 ASN A CA 1
ATOM 908 C C . ASN A 1 112 ? -4.870 -12.014 20.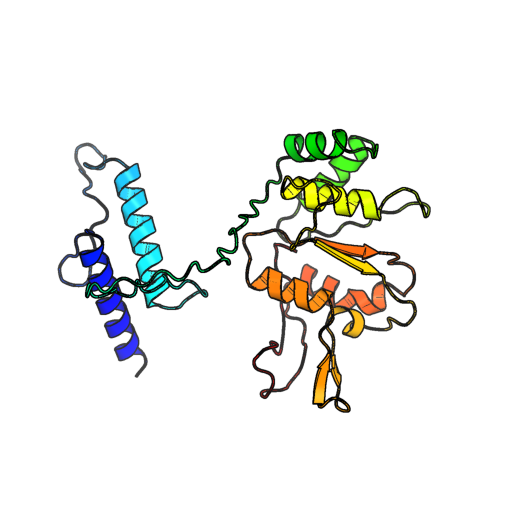619 1.00 86.12 112 ASN A C 1
ATOM 910 O O . ASN A 1 112 ? -4.986 -13.237 20.701 1.00 86.12 112 ASN A O 1
ATOM 914 N N . CYS A 1 113 ? -3.841 -11.450 19.987 1.00 84.94 113 CYS A N 1
ATOM 915 C CA . CYS A 1 113 ? -2.738 -12.215 19.419 1.00 84.94 113 CYS A CA 1
ATOM 916 C C . CYS A 1 113 ? -1.652 -12.516 20.462 1.00 84.94 113 CYS A C 1
ATOM 918 O O . CYS A 1 113 ? -1.538 -11.871 21.500 1.00 84.94 113 CYS A O 1
ATOM 920 N N . SER A 1 114 ? -0.782 -13.484 20.164 1.00 85.12 114 SER A N 1
ATOM 921 C CA . SER A 1 114 ? 0.323 -13.874 21.054 1.00 85.12 114 SER A CA 1
ATOM 922 C C . SER A 1 114 ? 1.446 -12.830 21.168 1.00 85.12 114 SER A C 1
ATOM 924 O O . SER A 1 114 ? 2.399 -13.031 21.919 1.00 85.12 114 SER A O 1
ATOM 926 N N . LEU A 1 115 ? 1.380 -11.746 20.390 1.00 86.50 115 LEU A N 1
ATOM 927 C CA . LEU A 1 115 ? 2.366 -10.669 20.359 1.00 86.50 115 LEU A CA 1
ATOM 928 C C . LEU A 1 115 ? 1.891 -9.503 21.223 1.00 86.50 115 LEU A C 1
ATOM 930 O O . LEU A 1 115 ? 0.730 -9.115 21.174 1.00 86.50 115 LEU A O 1
ATOM 934 N N . THR A 1 116 ? 2.802 -8.905 21.988 1.00 86.88 116 THR A N 1
ATOM 935 C CA . THR A 1 116 ? 2.486 -7.754 22.841 1.00 86.88 116 THR A CA 1
ATOM 936 C C . THR A 1 116 ? 3.147 -6.491 22.304 1.00 86.88 116 THR A C 1
ATOM 938 O O . THR A 1 116 ? 4.369 -6.427 22.177 1.00 86.88 116 THR A O 1
ATOM 941 N N . PHE A 1 117 ? 2.333 -5.472 22.044 1.00 90.81 117 PHE A N 1
ATOM 942 C CA . PHE A 1 117 ? 2.767 -4.133 21.656 1.00 90.81 117 PHE A CA 1
ATOM 943 C C . PHE A 1 117 ? 2.141 -3.098 22.590 1.00 90.81 117 PHE A C 1
ATOM 945 O O . PHE A 1 117 ? 1.051 -3.308 23.125 1.00 90.81 117 PHE A O 1
ATOM 952 N N . ASP A 1 118 ? 2.835 -1.979 22.789 1.00 91.62 118 ASP A N 1
ATOM 953 C CA . ASP A 1 118 ? 2.305 -0.870 23.577 1.00 91.62 118 ASP A CA 1
ATOM 954 C C . ASP A 1 118 ? 1.093 -0.244 22.868 1.00 91.62 118 ASP A C 1
ATOM 956 O O . ASP A 1 118 ? 1.086 -0.054 21.648 1.00 91.62 118 ASP A O 1
ATOM 960 N N . LYS A 1 119 ? 0.070 0.111 23.644 1.00 92.56 119 LYS A N 1
ATOM 961 C CA . LYS A 1 119 ? -1.120 0.796 23.146 1.00 92.56 119 LYS A CA 1
ATOM 962 C C . LYS A 1 119 ? -0.770 2.127 22.498 1.00 92.56 119 LYS A C 1
ATOM 964 O O . LYS A 1 119 ? -1.369 2.461 21.477 1.00 92.56 119 LYS A O 1
ATOM 969 N N . ASP A 1 120 ? 0.177 2.869 23.070 1.00 93.75 120 ASP A N 1
ATOM 970 C CA . ASP A 1 120 ? 0.595 4.154 22.509 1.00 93.75 120 ASP A CA 1
ATOM 971 C C . ASP A 1 120 ? 1.235 3.968 21.127 1.00 93.75 120 ASP A C 1
ATOM 973 O O . ASP A 1 120 ? 0.901 4.700 20.201 1.00 93.75 120 ASP A O 1
ATOM 977 N N . LEU A 1 121 ? 2.039 2.916 20.938 1.00 92.56 121 LEU A N 1
ATOM 978 C CA . LEU A 1 121 ? 2.637 2.587 19.643 1.00 92.56 121 LEU A CA 1
ATOM 979 C C . LEU A 1 121 ? 1.580 2.243 18.582 1.00 92.56 121 LEU A C 1
ATOM 981 O O . LEU A 1 121 ? 1.651 2.740 17.459 1.00 92.56 121 LEU A O 1
ATOM 985 N N . ILE A 1 122 ? 0.591 1.411 18.928 1.00 94.19 122 ILE A N 1
ATOM 986 C CA . ILE A 1 122 ? -0.495 1.039 18.004 1.00 94.19 122 ILE A CA 1
ATOM 987 C C . ILE A 1 122 ? -1.351 2.266 17.669 1.00 94.19 122 ILE A C 1
ATOM 989 O O . ILE A 1 122 ? -1.728 2.463 16.514 1.00 94.19 122 ILE A O 1
ATOM 993 N N . ARG A 1 123 ? -1.650 3.107 18.668 1.00 94.50 123 ARG A N 1
ATOM 994 C CA . ARG A 1 123 ? -2.387 4.362 18.478 1.00 94.50 123 ARG A CA 1
ATOM 995 C C . ARG A 1 123 ? -1.644 5.287 17.529 1.00 94.50 123 ARG A C 1
ATOM 997 O O . ARG A 1 123 ? -2.253 5.813 16.606 1.00 94.50 123 ARG A O 1
ATOM 1004 N N . ASP A 1 124 ? -0.354 5.490 17.751 1.00 93.56 124 ASP A N 1
ATOM 1005 C CA . ASP A 1 124 ? 0.431 6.412 16.945 1.00 93.56 124 ASP A CA 1
ATOM 1006 C C . ASP A 1 124 ? 0.573 5.882 15.508 1.00 93.56 124 ASP A C 1
ATOM 1008 O O . ASP A 1 124 ? 0.418 6.657 14.566 1.00 93.56 124 ASP A O 1
ATOM 1012 N N . LEU A 1 125 ? 0.754 4.569 15.312 1.00 94.44 125 LEU A N 1
ATOM 1013 C CA . LEU A 1 125 ? 0.700 3.944 13.984 1.00 94.44 125 LEU A CA 1
ATOM 1014 C C . LEU A 1 125 ? -0.644 4.204 13.291 1.00 94.44 125 LEU A C 1
ATOM 1016 O O . LEU A 1 125 ? -0.663 4.671 12.155 1.00 94.44 125 LEU A O 1
ATOM 1020 N N . HIS A 1 126 ? -1.754 3.946 13.988 1.00 94.31 126 HIS A N 1
ATOM 1021 C CA . HIS A 1 126 ? -3.098 4.177 13.467 1.00 94.31 126 HIS A CA 1
ATOM 1022 C C . HIS A 1 126 ? -3.287 5.634 13.040 1.00 94.31 126 HIS A C 1
ATOM 1024 O O . HIS A 1 126 ? -3.632 5.898 11.895 1.00 94.31 126 HIS A O 1
ATOM 1030 N N . LEU A 1 127 ? -2.977 6.583 13.928 1.00 92.12 127 LEU A N 1
ATOM 1031 C CA . LEU A 1 127 ? -3.123 8.009 13.650 1.00 92.12 127 LEU A CA 1
ATOM 1032 C C . LEU A 1 127 ? -2.272 8.454 12.459 1.00 92.12 127 LEU A C 1
ATOM 1034 O O . LEU A 1 127 ? -2.770 9.187 11.614 1.00 92.12 127 LEU A O 1
ATOM 1038 N N . ASN A 1 128 ? -1.016 8.013 12.354 1.00 90.88 128 ASN A N 1
ATOM 1039 C CA . ASN A 1 128 ? -0.172 8.391 11.218 1.00 90.88 128 ASN A CA 1
ATOM 1040 C C . ASN A 1 128 ? -0.666 7.783 9.895 1.00 90.88 128 ASN A C 1
ATOM 1042 O O . ASN A 1 128 ? -0.488 8.400 8.848 1.00 90.88 128 ASN A O 1
ATOM 1046 N N . LEU A 1 129 ? -1.313 6.615 9.935 1.00 91.19 129 LEU A N 1
ATOM 1047 C CA . LEU A 1 129 ? -1.934 6.010 8.760 1.00 91.19 129 LEU A CA 1
ATOM 1048 C C . LEU A 1 129 ? -3.302 6.602 8.422 1.00 91.19 129 LEU A C 1
ATOM 1050 O O . LEU A 1 129 ? -3.692 6.502 7.275 1.00 91.19 129 LEU A O 1
ATOM 1054 N N . THR A 1 130 ? -4.047 7.202 9.349 1.00 89.50 130 THR A N 1
ATOM 1055 C CA . THR A 1 130 ? -5.426 7.659 9.071 1.00 89.50 130 THR A CA 1
ATOM 1056 C C . THR A 1 130 ? -5.622 9.171 9.144 1.00 89.50 130 THR A C 1
ATOM 1058 O O . THR A 1 130 ? -6.712 9.654 8.852 1.00 89.50 130 THR A O 1
ATOM 1061 N N . ALA A 1 131 ? -4.618 9.941 9.573 1.00 86.56 131 ALA A N 1
ATOM 1062 C CA . ALA A 1 131 ? -4.758 11.388 9.759 1.00 86.56 131 ALA A CA 1
ATOM 1063 C C . ALA A 1 131 ? -4.859 12.176 8.445 1.00 86.56 131 ALA A C 1
ATOM 1065 O O . ALA A 1 131 ? -5.433 13.265 8.433 1.00 86.56 131 ALA A O 1
ATOM 1066 N N . LEU A 1 132 ? -4.278 11.659 7.362 1.00 83.25 132 LEU A N 1
ATOM 1067 C CA . LEU A 1 132 ? -4.303 12.265 6.030 1.00 83.25 132 LEU A CA 1
ATOM 1068 C C . LEU A 1 132 ? -5.157 11.397 5.105 1.00 83.25 132 LEU A C 1
ATOM 1070 O O . LEU A 1 132 ? -5.240 10.196 5.323 1.00 83.25 132 LEU A O 1
ATOM 1074 N N . ASN A 1 133 ? -5.792 11.994 4.095 1.00 75.69 133 ASN A N 1
ATOM 1075 C CA . ASN A 1 133 ? -6.693 11.273 3.180 1.00 75.69 133 ASN A CA 1
ATOM 1076 C C . ASN A 1 133 ? -5.963 10.587 2.010 1.00 75.69 133 ASN A C 1
ATOM 1078 O O . ASN A 1 133 ? -6.584 9.846 1.257 1.00 75.69 133 ASN A O 1
ATOM 1082 N N . ASP A 1 134 ? -4.700 10.942 1.786 1.00 74.12 134 ASP A N 1
ATOM 1083 C CA . ASP A 1 134 ? -3.958 10.651 0.555 1.00 74.12 134 ASP A CA 1
ATOM 1084 C C . ASP A 1 134 ? -2.450 10.439 0.779 1.00 74.12 134 ASP A C 1
ATOM 1086 O O . ASP A 1 134 ? -1.707 10.179 -0.167 1.00 74.12 134 ASP A O 1
ATOM 1090 N N . LYS A 1 135 ? -1.977 10.551 2.026 1.00 80.69 135 LYS A N 1
ATOM 1091 C CA . LYS A 1 135 ? -0.561 10.408 2.392 1.00 80.69 135 LYS A CA 1
ATOM 1092 C C . LYS A 1 135 ? -0.411 9.449 3.568 1.00 80.69 135 LYS A C 1
ATOM 1094 O O . LYS A 1 135 ? -0.104 9.849 4.691 1.00 80.69 135 LYS A O 1
ATOM 1099 N N . HIS A 1 136 ? -0.615 8.171 3.279 1.00 86.69 136 HIS A N 1
ATOM 1100 C CA . HIS A 1 136 ? -0.532 7.069 4.234 1.00 86.69 136 HIS A CA 1
ATOM 1101 C C . HIS A 1 136 ? 0.888 6.485 4.264 1.00 86.69 136 HIS A C 1
ATOM 1103 O O . HIS A 1 136 ? 1.159 5.396 3.774 1.00 86.69 136 HIS A O 1
ATOM 1109 N N . PHE A 1 137 ? 1.846 7.239 4.808 1.00 89.62 137 PHE A N 1
ATOM 1110 C CA . PHE A 1 137 ? 3.248 6.812 4.851 1.00 89.62 137 PHE A CA 1
ATOM 1111 C C . PHE A 1 137 ? 3.813 6.896 6.266 1.00 89.62 137 PHE A C 1
ATOM 1113 O O . PHE A 1 137 ? 3.854 7.969 6.868 1.00 89.62 137 PHE A O 1
ATOM 1120 N N . VAL A 1 138 ? 4.290 5.760 6.783 1.00 93.00 138 VAL A N 1
ATOM 1121 C CA . VAL A 1 138 ? 4.826 5.640 8.144 1.00 93.00 138 VAL A CA 1
ATOM 1122 C C . VAL A 1 138 ? 6.166 4.922 8.126 1.00 93.00 138 VAL A C 1
ATOM 1124 O O . VAL A 1 138 ? 6.319 3.879 7.498 1.00 93.00 138 VAL A O 1
ATOM 1127 N N . ILE A 1 139 ? 7.131 5.458 8.874 1.00 92.44 139 ILE A N 1
ATOM 1128 C CA . ILE A 1 139 ? 8.419 4.806 9.112 1.00 92.44 139 ILE A CA 1
ATOM 1129 C C . ILE A 1 139 ? 8.413 4.224 10.523 1.00 92.44 139 ILE A C 1
ATOM 1131 O O . ILE A 1 139 ? 8.385 4.954 11.513 1.00 92.44 139 ILE A O 1
ATOM 1135 N N . LEU A 1 140 ? 8.498 2.898 10.619 1.00 92.12 140 LEU A N 1
ATOM 1136 C CA . LEU A 1 140 ? 8.723 2.210 11.887 1.00 92.12 140 LEU A CA 1
ATOM 1137 C C . LEU A 1 140 ? 10.231 2.142 12.160 1.00 92.12 140 LEU A C 1
ATOM 1139 O O . LEU A 1 140 ? 10.945 1.309 11.604 1.00 92.12 140 LEU A O 1
ATOM 1143 N N . SER A 1 141 ? 10.738 3.022 13.023 1.00 89.31 141 SER A N 1
ATOM 1144 C CA . SER A 1 141 ? 12.149 3.020 13.430 1.00 89.31 141 SER A CA 1
ATOM 1145 C C . SER A 1 141 ? 12.377 2.177 14.685 1.00 89.31 141 SER A C 1
ATOM 1147 O O . SER A 1 141 ? 11.578 2.212 15.617 1.00 89.31 141 SER A O 1
ATOM 1149 N N . GLY A 1 142 ? 13.496 1.457 14.750 1.00 87.06 142 GLY A N 1
ATOM 1150 C CA . GLY A 1 142 ? 13.886 0.709 15.945 1.00 87.06 142 GLY A CA 1
ATOM 1151 C C . GLY A 1 142 ? 14.927 -0.361 15.646 1.00 87.06 142 GLY A C 1
ATOM 1152 O O . GLY A 1 142 ? 15.171 -0.692 14.484 1.00 87.06 142 GLY A O 1
ATOM 1153 N N . ILE A 1 143 ? 15.513 -0.931 16.697 1.00 84.75 143 ILE A N 1
ATOM 1154 C CA . ILE A 1 143 ? 16.521 -1.997 16.597 1.00 84.75 143 ILE A CA 1
ATOM 1155 C C . ILE A 1 143 ? 15.934 -3.204 15.841 1.00 84.75 143 ILE A C 1
ATOM 1157 O O . ILE A 1 143 ? 14.723 -3.440 15.853 1.00 84.75 143 ILE A O 1
ATOM 1161 N N . SER A 1 144 ? 16.769 -3.952 15.117 1.00 82.44 144 SER A N 1
ATOM 1162 C CA . SER A 1 144 ? 16.327 -5.201 14.487 1.00 82.44 144 SER A CA 1
ATOM 1163 C C . SER A 1 144 ? 15.787 -6.185 15.537 1.00 82.44 144 SER A C 1
ATOM 1165 O O . SER A 1 144 ? 16.250 -6.204 16.676 1.00 82.44 144 SER A O 1
ATOM 1167 N N . GLY A 1 145 ? 14.771 -6.969 15.171 1.00 81.94 145 GLY A N 1
ATOM 1168 C CA . GLY A 1 145 ? 14.141 -7.940 16.072 1.00 81.94 145 GLY A CA 1
ATOM 1169 C C . GLY A 1 145 ? 13.072 -7.386 17.026 1.00 81.94 145 GLY A C 1
ATOM 1170 O O . GLY A 1 145 ? 12.500 -8.158 17.784 1.00 81.94 145 GLY A O 1
ATOM 1171 N N . THR A 1 146 ? 12.725 -6.093 16.976 1.00 84.44 146 THR A N 1
ATOM 1172 C CA . THR A 1 146 ? 11.655 -5.505 17.819 1.00 84.44 146 THR A CA 1
ATOM 1173 C C . THR A 1 146 ? 10.228 -5.739 17.295 1.00 84.44 146 THR A C 1
ATOM 1175 O O . THR A 1 146 ? 9.294 -5.084 17.744 1.00 84.44 146 THR A O 1
ATOM 1178 N N . GLY A 1 147 ? 10.044 -6.624 16.311 1.00 90.94 147 GLY A N 1
ATOM 1179 C CA . GLY A 1 147 ? 8.717 -6.986 15.798 1.00 90.94 147 GLY A CA 1
ATOM 1180 C C . GLY A 1 147 ? 8.040 -5.949 14.893 1.00 90.94 147 GLY A C 1
ATOM 1181 O O . GLY A 1 147 ? 6.830 -6.011 14.733 1.00 90.94 147 GLY A O 1
ATOM 1182 N N . LYS A 1 148 ? 8.782 -5.015 14.278 1.00 94.38 148 LYS A N 1
ATOM 1183 C CA . LYS A 1 148 ? 8.222 -3.957 13.404 1.00 94.38 148 LYS A CA 1
ATOM 1184 C C . LYS A 1 148 ? 7.391 -4.509 12.242 1.00 94.38 148 LYS A C 1
ATOM 1186 O O . LYS A 1 148 ? 6.244 -4.112 12.067 1.00 94.38 148 LYS A O 1
ATOM 1191 N N . THR A 1 149 ? 7.950 -5.465 11.503 1.00 94.00 149 THR A N 1
ATOM 1192 C CA . THR A 1 149 ? 7.259 -6.154 10.404 1.00 94.00 149 THR A CA 1
ATOM 1193 C C . THR A 1 149 ? 6.007 -6.871 10.910 1.00 94.00 149 THR A C 1
ATOM 1195 O O . THR A 1 149 ? 4.965 -6.824 10.265 1.00 94.00 149 THR A O 1
ATOM 1198 N N . GLN A 1 150 ? 6.071 -7.456 12.113 1.00 94.12 150 GLN A N 1
ATOM 1199 C CA . GLN A 1 150 ? 4.927 -8.143 12.712 1.00 94.12 150 GLN A CA 1
ATOM 1200 C C . GLN A 1 150 ? 3.830 -7.191 13.165 1.00 94.12 150 GLN A C 1
ATOM 1202 O O . GLN A 1 150 ? 2.662 -7.499 12.972 1.00 94.12 150 GLN A O 1
ATOM 1207 N N . LEU A 1 151 ? 4.184 -6.022 13.702 1.00 94.94 151 LEU A N 1
ATOM 1208 C CA . LEU A 1 151 ? 3.213 -4.979 14.011 1.00 94.94 151 LEU A CA 1
ATOM 1209 C C . LEU A 1 151 ? 2.491 -4.511 12.742 1.00 94.94 151 LEU A C 1
ATOM 1211 O O . LEU A 1 151 ? 1.270 -4.403 12.752 1.00 94.94 151 LEU A O 1
ATOM 1215 N N . ALA A 1 152 ? 3.227 -4.272 11.651 1.00 95.44 152 ALA A N 1
ATOM 1216 C CA . ALA A 1 152 ? 2.641 -3.842 10.383 1.00 95.44 152 ALA A CA 1
ATOM 1217 C C . ALA A 1 152 ? 1.705 -4.911 9.792 1.00 95.44 152 ALA A C 1
ATOM 1219 O O . ALA A 1 152 ? 0.566 -4.601 9.445 1.00 95.44 152 ALA A O 1
ATOM 1220 N N . LYS A 1 153 ? 2.147 -6.178 9.761 1.00 95.56 153 LYS A N 1
ATOM 1221 C CA . LYS A 1 153 ? 1.318 -7.314 9.334 1.00 95.56 153 LYS A CA 1
ATOM 1222 C C . LYS A 1 153 ? 0.053 -7.434 10.179 1.00 95.56 153 LYS A C 1
ATOM 1224 O O . LYS A 1 153 ? -1.046 -7.552 9.649 1.00 95.56 153 LYS A O 1
ATOM 1229 N N . LEU A 1 154 ? 0.211 -7.392 11.498 1.00 95.19 154 LEU A N 1
ATOM 1230 C CA . LEU A 1 154 ? -0.894 -7.550 12.429 1.00 95.19 154 LEU A CA 1
ATOM 1231 C C . LEU A 1 154 ? -1.905 -6.406 12.309 1.00 95.19 154 LEU A C 1
ATOM 1233 O O . LEU A 1 154 ? -3.102 -6.658 12.338 1.00 95.19 154 LEU A O 1
ATOM 1237 N N . TYR A 1 155 ? -1.436 -5.170 12.130 1.00 96.06 155 TYR A N 1
ATOM 1238 C CA . TYR A 1 155 ? -2.302 -4.019 11.895 1.00 96.06 155 T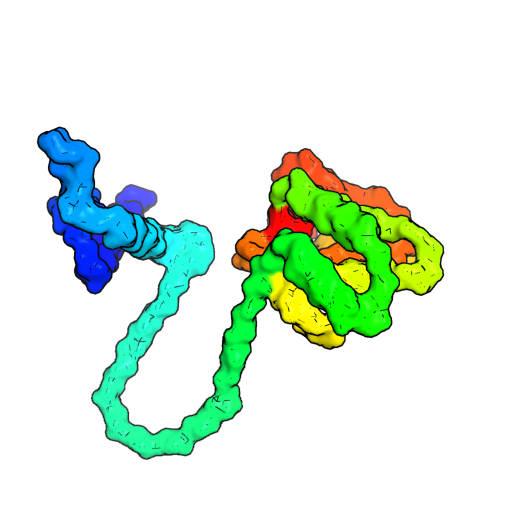YR A CA 1
ATOM 1239 C C . TYR A 1 155 ? -3.111 -4.178 10.600 1.00 96.06 155 TYR A C 1
ATOM 1241 O O . TYR A 1 155 ? -4.329 -4.021 10.628 1.00 96.06 155 TYR A O 1
ATOM 1249 N N . ALA A 1 156 ? -2.462 -4.541 9.488 1.00 96.00 156 ALA A N 1
ATOM 1250 C CA . ALA A 1 156 ? -3.139 -4.761 8.210 1.00 96.00 156 ALA A CA 1
ATOM 1251 C C . ALA A 1 156 ? -4.188 -5.880 8.301 1.00 96.00 156 ALA A C 1
ATOM 1253 O O . ALA A 1 156 ? -5.310 -5.716 7.833 1.00 96.00 156 ALA A O 1
ATOM 1254 N N . ASN A 1 157 ? -3.863 -6.995 8.961 1.00 95.00 157 ASN A N 1
ATOM 1255 C CA . ASN A 1 157 ? -4.817 -8.083 9.182 1.00 95.00 157 ASN A CA 1
ATOM 1256 C C . ASN A 1 157 ? -5.974 -7.647 10.087 1.00 95.00 157 ASN A C 1
ATOM 1258 O O . ASN A 1 157 ? -7.128 -7.915 9.766 1.00 95.00 157 ASN A O 1
ATOM 1262 N N . ALA A 1 158 ? -5.694 -6.905 11.159 1.00 94.56 158 ALA A N 1
ATOM 1263 C CA . ALA A 1 158 ? -6.712 -6.395 12.070 1.00 94.56 158 ALA A CA 1
ATOM 1264 C C . ALA A 1 158 ? -7.689 -5.419 11.394 1.00 94.56 158 ALA A C 1
ATOM 1266 O O . ALA A 1 158 ? -8.875 -5.437 11.719 1.00 94.56 158 ALA A O 1
ATOM 1267 N N . VAL A 1 159 ? -7.231 -4.620 10.421 1.00 94.50 159 VAL A N 1
ATOM 1268 C CA . VAL A 1 159 ? -8.111 -3.777 9.588 1.00 94.50 159 VAL A CA 1
ATOM 1269 C C . VAL A 1 159 ? -9.134 -4.624 8.829 1.00 94.50 159 VAL A C 1
ATOM 1271 O O . VAL A 1 159 ? -10.267 -4.190 8.664 1.00 94.50 159 VAL A O 1
ATOM 1274 N N . TYR A 1 160 ? -8.780 -5.842 8.424 1.00 93.75 160 TYR A N 1
ATOM 1275 C CA . TYR A 1 160 ? -9.689 -6.789 7.770 1.00 93.75 160 TYR A CA 1
ATOM 1276 C C . TYR A 1 160 ? -10.321 -7.807 8.734 1.00 93.75 160 TYR A C 1
ATOM 1278 O O . TYR A 1 160 ? -10.967 -8.752 8.292 1.00 93.75 160 TYR A O 1
ATOM 1286 N N . GLY A 1 161 ? -10.132 -7.651 10.051 1.00 90.75 161 GLY A N 1
ATOM 1287 C CA . GLY A 1 161 ? -10.621 -8.607 11.052 1.00 90.75 161 GLY A CA 1
ATOM 1288 C C . GLY A 1 161 ? -10.002 -10.006 10.941 1.00 90.75 161 GLY A C 1
ATOM 1289 O O . GLY A 1 161 ? -10.577 -10.977 11.429 1.00 90.75 161 GLY A O 1
ATOM 1290 N N . LEU A 1 162 ? -8.846 -10.124 10.288 1.00 91.19 162 LEU A N 1
ATOM 1291 C CA . LEU A 1 162 ? -8.147 -11.382 10.061 1.00 91.19 162 LEU A CA 1
ATOM 1292 C C . LEU A 1 162 ? -7.189 -11.701 11.222 1.00 91.19 162 LEU A C 1
ATOM 1294 O O . LEU A 1 162 ? -6.589 -10.785 11.797 1.00 91.19 162 LEU A O 1
ATOM 1298 N N . PRO A 1 163 ? -6.979 -12.989 11.556 1.00 89.19 163 PRO A N 1
ATOM 1299 C CA . PRO A 1 163 ? -5.952 -13.385 12.514 1.00 89.19 163 PRO A CA 1
ATOM 1300 C C . PRO A 1 163 ? -4.542 -13.127 11.960 1.00 89.19 163 PRO A C 1
ATOM 1302 O O . PRO A 1 163 ? -4.336 -12.918 10.763 1.00 89.19 163 PRO A O 1
ATOM 1305 N N . TYR A 1 164 ? -3.535 -13.162 12.829 1.00 87.38 164 TYR A N 1
ATOM 1306 C CA . TYR A 1 164 ? -2.142 -12.884 12.462 1.00 87.38 164 TYR A CA 1
ATOM 1307 C C . TYR A 1 164 ? -1.576 -13.850 11.399 1.00 87.38 164 TYR A C 1
ATOM 1309 O O . TYR A 1 164 ? -0.790 -13.453 10.533 1.00 87.38 164 TYR A O 1
ATOM 1317 N N . GLU A 1 165 ? -1.965 -15.123 11.455 1.00 88.25 165 GLU A N 1
ATOM 1318 C CA . GLU A 1 165 ? -1.506 -16.171 10.543 1.00 88.25 165 GLU A CA 1
ATOM 1319 C C . GLU A 1 165 ? -2.241 -16.167 9.202 1.00 88.25 165 GLU A C 1
ATOM 1321 O O . GLU A 1 165 ? -1.753 -16.795 8.263 1.00 88.25 165 GLU A O 1
ATOM 1326 N N . ALA A 1 166 ? -3.379 -15.470 9.098 1.00 90.31 166 ALA A N 1
ATOM 1327 C CA . ALA A 1 166 ? -4.141 -15.411 7.860 1.00 90.31 166 ALA A CA 1
ATOM 1328 C C . ALA A 1 166 ? -3.332 -14.759 6.742 1.00 90.31 166 ALA A C 1
ATOM 1330 O O . ALA A 1 166 ? -2.589 -13.790 6.958 1.00 90.31 166 ALA A O 1
ATOM 1331 N N . ASP A 1 167 ? -3.534 -15.298 5.545 1.00 91.38 167 ASP A N 1
ATOM 1332 C CA . ASP A 1 167 ? -3.101 -14.655 4.322 1.00 91.38 167 ASP A CA 1
ATOM 1333 C C . ASP A 1 167 ? -4.072 -13.520 3.990 1.00 91.38 167 ASP A C 1
ATOM 1335 O O . ASP A 1 167 ? -5.294 -13.694 4.018 1.00 91.38 167 ASP A O 1
ATOM 1339 N N . ASN A 1 168 ? -3.519 -12.339 3.749 1.00 93.69 168 ASN A N 1
ATOM 1340 C CA . ASN A 1 168 ? -4.282 -11.128 3.509 1.00 93.69 168 ASN A CA 1
ATOM 1341 C C . ASN A 1 168 ? -3.956 -10.643 2.096 1.00 93.69 168 ASN A C 1
ATOM 1343 O O . ASN A 1 168 ? -2.848 -10.148 1.883 1.00 93.69 168 ASN A O 1
ATOM 1347 N N . PRO A 1 169 ? -4.901 -10.737 1.143 1.00 93.44 169 PRO A N 1
ATOM 1348 C CA . PRO A 1 169 ? -4.640 -10.385 -0.253 1.00 93.44 169 PRO A CA 1
ATOM 1349 C C . PRO A 1 169 ? -4.333 -8.893 -0.453 1.00 93.44 169 PRO A C 1
ATOM 1351 O O . PRO A 1 169 ? -3.812 -8.503 -1.495 1.00 93.44 169 PRO A O 1
ATOM 1354 N N . TYR A 1 170 ? -4.615 -8.057 0.550 1.00 95.94 170 TYR A N 1
ATOM 1355 C CA . TYR A 1 170 ? -4.338 -6.623 0.547 1.00 95.94 170 TYR A CA 1
ATOM 1356 C C . TYR A 1 170 ? -3.031 -6.253 1.246 1.00 95.94 170 TYR A C 1
ATOM 1358 O O . TYR A 1 170 ? -2.739 -5.068 1.377 1.00 95.94 170 TYR A O 1
ATOM 1366 N N . LEU A 1 171 ? -2.248 -7.225 1.719 1.00 97.19 171 LEU A N 1
ATOM 1367 C CA . LEU A 1 171 ? -0.959 -6.997 2.363 1.00 97.19 171 LEU A CA 1
ATOM 1368 C C . LEU A 1 171 ? 0.170 -7.586 1.517 1.00 97.19 171 LEU A C 1
ATOM 1370 O O . LEU A 1 171 ? 0.160 -8.762 1.170 1.00 97.19 171 LEU A O 1
ATOM 1374 N N . SER A 1 172 ? 1.211 -6.797 1.270 1.00 97.62 172 SER A N 1
ATOM 1375 C CA . SER A 1 172 ? 2.449 -7.284 0.659 1.00 97.62 172 SER A CA 1
ATOM 1376 C C . SER A 1 172 ? 3.660 -6.832 1.459 1.00 97.62 172 SER A C 1
ATOM 1378 O O . SER A 1 172 ? 3.808 -5.653 1.784 1.00 97.62 172 SER A O 1
ATOM 1380 N N . ILE A 1 173 ? 4.532 -7.783 1.793 1.00 97.38 173 ILE A N 1
ATOM 1381 C CA . ILE A 1 173 ? 5.767 -7.537 2.541 1.00 97.38 173 ILE A CA 1
ATOM 1382 C C . ILE A 1 173 ? 6.932 -7.727 1.577 1.00 97.38 173 ILE A C 1
ATOM 1384 O O . ILE A 1 173 ? 7.283 -8.849 1.221 1.00 97.38 173 ILE A O 1
ATOM 1388 N N . ILE A 1 174 ? 7.543 -6.617 1.176 1.00 97.62 174 ILE A N 1
ATOM 1389 C CA . ILE A 1 174 ? 8.572 -6.574 0.143 1.00 97.62 174 ILE A CA 1
ATOM 1390 C C . ILE A 1 174 ? 9.926 -6.318 0.816 1.00 97.62 174 ILE A C 1
ATOM 1392 O O . ILE A 1 174 ? 10.160 -5.210 1.306 1.00 97.62 174 ILE A O 1
ATOM 1396 N N . PRO A 1 175 ? 10.839 -7.306 0.853 1.00 96.50 175 PRO A N 1
ATOM 1397 C CA . PRO A 1 175 ? 12.171 -7.105 1.404 1.00 96.50 175 PRO A CA 1
ATOM 1398 C C . PRO A 1 175 ? 13.016 -6.266 0.441 1.00 96.50 175 PRO A C 1
ATOM 1400 O O . PRO A 1 175 ? 13.271 -6.674 -0.698 1.00 96.50 175 PRO A O 1
ATOM 1403 N N . VAL A 1 176 ? 13.487 -5.112 0.909 1.00 96.50 176 VAL A N 1
ATOM 1404 C CA . VAL A 1 176 ? 14.387 -4.248 0.142 1.00 96.50 176 VAL A CA 1
ATOM 1405 C C . VAL A 1 176 ? 15.714 -4.964 -0.085 1.00 96.50 176 VAL A C 1
ATOM 1407 O O . VAL A 1 176 ? 16.260 -5.620 0.804 1.00 96.50 176 VAL A O 1
ATOM 1410 N N . ARG A 1 177 ? 16.243 -4.865 -1.307 1.00 96.38 177 ARG A N 1
ATOM 1411 C CA . ARG A 1 177 ? 17.517 -5.488 -1.677 1.00 96.38 177 ARG A CA 1
ATOM 1412 C C . ARG A 1 177 ? 18.620 -4.435 -1.794 1.00 96.38 177 ARG A C 1
ATOM 1414 O O . ARG A 1 177 ? 18.342 -3.310 -2.201 1.00 96.38 177 ARG A O 1
ATOM 1421 N N . PRO A 1 178 ? 19.877 -4.774 -1.453 1.00 95.00 178 PRO A N 1
ATOM 1422 C CA . PRO A 1 178 ? 20.984 -3.814 -1.468 1.00 95.00 178 PRO A CA 1
ATOM 1423 C C . PRO A 1 178 ? 21.353 -3.315 -2.875 1.00 95.00 178 PRO A C 1
ATOM 1425 O O . PRO A 1 178 ? 22.019 -2.292 -3.002 1.00 95.00 178 PRO A O 1
ATOM 1428 N N . ASP A 1 179 ? 20.942 -4.024 -3.927 1.00 95.06 179 ASP A N 1
ATOM 1429 C CA . ASP A 1 179 ? 21.138 -3.665 -5.334 1.00 95.06 179 ASP A CA 1
ATOM 1430 C C . ASP A 1 179 ? 20.064 -2.709 -5.882 1.00 95.06 179 ASP A C 1
ATOM 1432 O O . ASP A 1 179 ? 20.120 -2.339 -7.051 1.00 95.06 179 ASP A O 1
ATOM 1436 N N . TRP A 1 180 ? 19.105 -2.266 -5.062 1.00 96.38 180 TRP A N 1
ATOM 1437 C CA . TRP A 1 180 ? 18.118 -1.268 -5.474 1.00 96.38 180 TRP A CA 1
ATOM 1438 C C . TRP A 1 180 ? 18.766 0.112 -5.632 1.00 96.38 180 TRP A C 1
ATOM 1440 O O . TRP A 1 180 ? 19.134 0.767 -4.653 1.00 96.38 180 TRP A O 1
ATOM 1450 N N . THR A 1 181 ? 18.897 0.563 -6.879 1.00 94.00 181 THR A N 1
ATOM 1451 C CA . THR A 1 181 ? 19.593 1.813 -7.228 1.00 94.00 181 THR A CA 1
ATOM 1452 C C . THR A 1 181 ? 18.698 2.908 -7.793 1.00 94.00 181 THR A C 1
ATOM 1454 O O . THR A 1 181 ? 19.164 4.038 -7.913 1.00 94.00 181 THR A O 1
ATOM 1457 N N . ASP A 1 182 ? 17.454 2.599 -8.154 1.00 95.06 182 ASP A N 1
ATOM 1458 C CA . ASP A 1 182 ? 16.491 3.539 -8.733 1.00 95.06 182 ASP A CA 1
ATOM 1459 C C . ASP A 1 182 ? 15.043 3.026 -8.584 1.00 95.06 182 ASP A C 1
ATOM 1461 O O . ASP A 1 182 ? 14.795 1.964 -8.000 1.00 95.06 182 ASP A O 1
ATOM 1465 N N . GLY A 1 183 ? 14.078 3.794 -9.102 1.00 94.31 183 GLY A N 1
ATOM 1466 C CA . GLY A 1 183 ? 12.648 3.486 -9.040 1.00 94.31 183 GLY A CA 1
ATOM 1467 C C . GLY A 1 183 ? 12.222 2.210 -9.776 1.00 94.31 183 GLY A C 1
ATOM 1468 O O . GLY A 1 183 ? 11.126 1.713 -9.519 1.00 94.31 183 GLY A O 1
ATOM 1469 N N . THR A 1 184 ? 13.063 1.610 -10.631 1.00 95.25 184 THR A N 1
ATOM 1470 C CA . THR A 1 184 ? 12.713 0.361 -11.340 1.00 95.25 184 THR A CA 1
ATOM 1471 C C . THR A 1 184 ? 12.525 -0.813 -10.383 1.00 95.25 184 THR A C 1
ATOM 1473 O O . THR A 1 184 ? 11.781 -1.746 -10.681 1.00 95.25 184 THR A O 1
ATOM 1476 N N . ALA A 1 185 ? 13.125 -0.747 -9.193 1.00 95.38 185 ALA A N 1
ATOM 1477 C CA . ALA A 1 185 ? 12.919 -1.732 -8.142 1.00 95.38 185 ALA A CA 1
ATOM 1478 C C . ALA A 1 185 ? 11.481 -1.745 -7.590 1.00 95.38 185 ALA A C 1
ATOM 1480 O O . ALA A 1 185 ? 10.993 -2.792 -7.162 1.00 95.38 185 ALA A O 1
ATOM 1481 N N . LEU A 1 186 ? 10.790 -0.599 -7.628 1.00 96.75 186 LEU A N 1
ATOM 1482 C CA . LEU A 1 186 ? 9.391 -0.474 -7.218 1.00 96.75 186 LEU A CA 1
ATOM 1483 C C . LEU A 1 186 ? 8.435 -0.535 -8.402 1.00 96.75 186 LEU A C 1
ATOM 1485 O O . LEU A 1 186 ? 7.403 -1.186 -8.309 1.00 96.75 186 LEU A O 1
ATOM 1489 N N . PHE A 1 187 ? 8.758 0.107 -9.518 1.00 96.56 187 PHE A N 1
ATOM 1490 C CA . PHE A 1 187 ? 7.834 0.259 -10.643 1.00 96.56 187 PHE A CA 1
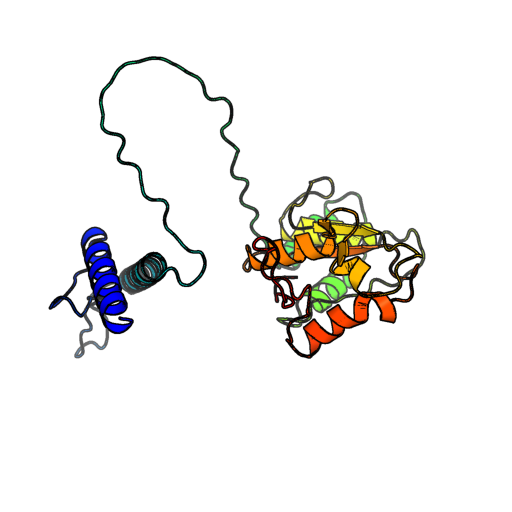ATOM 1491 C C . PHE A 1 187 ? 8.073 -0.741 -11.775 1.00 96.56 187 PHE A C 1
ATOM 1493 O O . PHE A 1 187 ? 7.227 -0.883 -12.646 1.00 96.56 187 PHE A O 1
ATOM 1500 N N . GLY A 1 188 ? 9.173 -1.490 -11.745 1.00 95.31 188 GLY A N 1
ATOM 1501 C CA . GLY A 1 188 ? 9.544 -2.408 -12.813 1.00 95.31 188 GLY A CA 1
ATOM 1502 C C . GLY A 1 188 ? 10.191 -1.710 -14.006 1.00 95.31 188 GLY A C 1
ATOM 1503 O O . GLY A 1 188 ? 10.522 -0.524 -13.976 1.00 95.31 188 GLY A O 1
ATOM 1504 N N . TYR A 1 189 ? 10.435 -2.488 -15.057 1.00 94.31 189 TYR A N 1
ATOM 1505 C CA . TYR A 1 189 ? 11.054 -2.009 -16.291 1.00 94.31 189 TYR A CA 1
ATOM 1506 C C . TYR A 1 189 ? 10.749 -2.945 -17.459 1.00 94.31 189 TYR A C 1
ATOM 1508 O O . TYR A 1 189 ? 10.444 -4.125 -17.280 1.00 94.31 189 TYR A O 1
ATOM 1516 N N . TYR A 1 190 ? 10.891 -2.444 -18.685 1.00 93.69 190 TYR A N 1
ATOM 1517 C CA . TYR A 1 190 ? 10.831 -3.291 -19.872 1.00 93.69 190 TYR A CA 1
ATOM 1518 C C . TYR A 1 190 ? 12.173 -3.985 -20.122 1.00 93.69 190 TYR A C 1
ATOM 1520 O O . TYR A 1 190 ? 13.188 -3.326 -20.352 1.00 93.69 190 TYR A O 1
ATOM 1528 N N . SER A 1 191 ? 12.174 -5.318 -20.132 1.00 92.56 191 SER A N 1
ATOM 1529 C CA . SER A 1 191 ? 13.345 -6.111 -20.498 1.00 92.56 191 SER A CA 1
ATOM 1530 C C . SER A 1 191 ? 13.339 -6.393 -21.997 1.00 92.56 191 SER A C 1
ATOM 1532 O O . SER A 1 191 ? 12.548 -7.196 -22.488 1.00 92.56 191 SER A O 1
ATOM 1534 N N . SER A 1 192 ? 14.269 -5.782 -22.734 1.00 90.06 192 SER A N 1
ATOM 1535 C CA . SER A 1 192 ? 14.487 -6.087 -24.159 1.00 90.06 192 SER A CA 1
ATOM 1536 C C . SER A 1 192 ? 15.019 -7.500 -24.395 1.00 90.06 192 SER A C 1
ATOM 1538 O O . SER A 1 192 ? 14.916 -8.015 -25.503 1.00 90.06 192 SER A O 1
ATOM 1540 N N . PHE A 1 193 ? 15.604 -8.124 -23.370 1.00 92.19 193 PHE A N 1
ATOM 1541 C CA . PHE A 1 193 ? 16.065 -9.506 -23.452 1.00 92.19 193 PHE A CA 1
ATOM 1542 C C . PHE A 1 193 ? 14.887 -10.484 -23.401 1.00 92.19 193 PHE A C 1
ATOM 1544 O O . PHE A 1 193 ? 14.812 -11.403 -24.210 1.00 92.19 193 PHE A O 1
ATOM 1551 N N . GLU A 1 194 ? 13.942 -10.256 -22.487 1.00 90.44 194 GLU A N 1
ATOM 1552 C CA . GLU A 1 194 ? 12.756 -11.110 -22.332 1.00 90.44 194 GLU A CA 1
ATOM 1553 C C . GLU A 1 194 ? 11.571 -10.662 -23.200 1.00 90.44 194 GLU A C 1
ATOM 1555 O O . GLU A 1 194 ? 10.546 -11.336 -23.230 1.00 90.44 194 GLU A O 1
ATOM 1560 N N . ASN A 1 195 ? 11.703 -9.526 -23.895 1.00 90.44 195 ASN A N 1
ATOM 1561 C CA . ASN A 1 195 ? 10.643 -8.857 -24.655 1.00 90.44 195 ASN A CA 1
ATOM 1562 C C . ASN A 1 195 ? 9.331 -8.703 -23.873 1.00 90.44 195 ASN A C 1
ATOM 1564 O O . ASN A 1 195 ? 8.241 -8.879 -24.412 1.00 90.44 195 ASN A O 1
ATOM 1568 N N . ARG A 1 196 ? 9.441 -8.375 -22.584 1.00 92.06 196 ARG A N 1
ATOM 1569 C CA . ARG A 1 196 ? 8.290 -8.152 -21.709 1.00 92.06 196 ARG A CA 1
ATOM 1570 C C . ARG A 1 196 ? 8.613 -7.153 -20.614 1.00 92.06 196 ARG A C 1
ATOM 1572 O O . ARG A 1 196 ? 9.777 -6.919 -20.280 1.00 92.06 196 ARG A O 1
ATOM 1579 N N . TYR A 1 197 ? 7.564 -6.595 -20.028 1.00 94.44 197 TYR A N 1
ATOM 1580 C CA . TYR A 1 197 ? 7.690 -5.784 -18.830 1.00 94.44 197 TYR A CA 1
ATOM 1581 C C . TYR A 1 197 ? 7.863 -6.672 -17.596 1.00 94.44 197 TYR A C 1
ATOM 1583 O O . TYR A 1 197 ? 7.071 -7.580 -17.341 1.00 94.44 197 TYR A O 1
ATOM 1591 N N . ILE A 1 198 ? 8.905 -6.402 -16.819 1.00 94.44 198 ILE A N 1
ATOM 1592 C CA . ILE A 1 198 ? 9.179 -7.069 -15.553 1.00 94.44 198 ILE A CA 1
ATOM 1593 C C . ILE A 1 198 ? 8.433 -6.308 -14.461 1.00 94.44 198 ILE A C 1
ATOM 1595 O O . ILE A 1 198 ? 8.915 -5.303 -13.943 1.00 94.44 198 ILE A O 1
ATOM 1599 N N . MET A 1 199 ? 7.226 -6.778 -14.142 1.00 93.75 199 MET A N 1
ATOM 1600 C CA . MET A 1 199 ? 6.413 -6.220 -13.061 1.00 93.75 199 MET A CA 1
ATOM 1601 C C . MET A 1 199 ? 6.915 -6.685 -11.695 1.00 93.75 199 MET A C 1
ATOM 1603 O O . MET A 1 199 ? 6.993 -7.889 -11.424 1.00 93.75 199 MET A O 1
ATOM 1607 N N . THR A 1 200 ? 7.177 -5.719 -10.825 1.00 96.25 200 THR A N 1
ATOM 1608 C CA . THR A 1 200 ? 7.519 -5.899 -9.411 1.00 96.25 200 THR A CA 1
ATOM 1609 C C . THR A 1 200 ? 6.267 -6.187 -8.581 1.00 96.25 200 THR A C 1
ATOM 1611 O O . THR A 1 200 ? 5.139 -5.933 -9.006 1.00 96.25 200 THR A O 1
ATOM 1614 N N . GLU A 1 201 ? 6.456 -6.705 -7.370 1.00 96.44 201 GLU A N 1
ATOM 1615 C CA . GLU A 1 201 ? 5.359 -6.901 -6.417 1.00 96.44 201 GLU A CA 1
ATOM 1616 C C . GLU A 1 201 ? 4.686 -5.573 -6.051 1.00 96.44 201 GLU A C 1
ATOM 1618 O O . GLU A 1 201 ? 3.464 -5.472 -6.092 1.00 96.44 201 GLU A O 1
ATOM 1623 N N . PHE A 1 202 ? 5.482 -4.523 -5.830 1.00 97.25 202 PHE A N 1
ATOM 1624 C CA . PHE A 1 202 ? 4.983 -3.178 -5.549 1.00 97.25 202 PHE A CA 1
ATOM 1625 C C . PHE A 1 202 ? 4.046 -2.667 -6.655 1.00 97.25 202 PHE A C 1
ATOM 1627 O O . PHE A 1 202 ? 2.936 -2.223 -6.362 1.00 97.25 202 PHE A O 1
ATOM 1634 N N . LEU A 1 203 ? 4.439 -2.786 -7.932 1.00 96.62 203 LEU A N 1
ATOM 1635 C CA . LEU A 1 203 ? 3.588 -2.365 -9.047 1.00 96.62 203 LEU A CA 1
ATOM 1636 C C . LEU A 1 203 ? 2.298 -3.196 -9.127 1.00 96.62 203 LEU A C 1
ATOM 1638 O O . LEU A 1 203 ? 1.240 -2.646 -9.426 1.00 96.62 203 LEU A O 1
ATOM 1642 N N . ARG A 1 204 ? 2.348 -4.504 -8.843 1.00 96.00 204 ARG A N 1
ATOM 1643 C CA . ARG A 1 204 ? 1.139 -5.349 -8.841 1.00 96.00 204 ARG A CA 1
ATOM 1644 C C . ARG A 1 204 ? 0.136 -4.892 -7.790 1.00 96.00 204 ARG A C 1
ATOM 1646 O O . ARG A 1 204 ? -1.042 -4.767 -8.116 1.00 96.00 204 ARG A O 1
ATOM 1653 N N . VAL A 1 205 ? 0.599 -4.592 -6.576 1.00 96.81 205 VAL A N 1
ATOM 1654 C CA . VAL A 1 205 ? -0.258 -4.052 -5.510 1.00 96.81 205 VAL A CA 1
ATOM 1655 C C . VAL A 1 205 ? -0.835 -2.702 -5.920 1.00 96.81 205 VAL A C 1
ATOM 1657 O O . VAL A 1 205 ? -2.026 -2.474 -5.748 1.00 96.81 205 VAL A O 1
ATOM 1660 N N . LEU A 1 206 ? -0.032 -1.833 -6.537 1.00 95.81 206 LEU A N 1
ATOM 1661 C CA . LEU A 1 206 ? -0.481 -0.525 -7.018 1.00 95.81 206 LEU A CA 1
ATOM 1662 C C . LEU A 1 206 ? -1.597 -0.642 -8.072 1.00 95.81 206 LEU A C 1
ATOM 1664 O O . LEU A 1 206 ? -2.604 0.065 -8.013 1.00 95.81 206 LEU A O 1
ATOM 1668 N N . LEU A 1 207 ? -1.444 -1.573 -9.018 1.00 94.75 207 LEU A N 1
ATOM 1669 C CA . LEU A 1 207 ? -2.462 -1.884 -10.023 1.00 94.75 207 LEU A CA 1
ATOM 1670 C C . LEU A 1 207 ? -3.717 -2.504 -9.397 1.00 94.75 207 LEU A C 1
ATOM 1672 O O . LEU A 1 207 ? -4.826 -2.199 -9.835 1.00 94.75 207 LEU A O 1
ATOM 1676 N N . HIS A 1 208 ? -3.562 -3.348 -8.376 1.00 94.88 208 HIS A N 1
ATOM 1677 C CA . HIS A 1 208 ? -4.681 -3.928 -7.635 1.00 94.88 208 HIS A CA 1
ATOM 1678 C C . HIS A 1 208 ? -5.455 -2.853 -6.857 1.00 94.88 208 HIS A C 1
ATOM 1680 O O . HIS A 1 208 ? -6.671 -2.745 -7.004 1.00 94.88 208 HIS A O 1
ATOM 1686 N N . ALA A 1 209 ? -4.749 -1.953 -6.170 1.00 94.56 209 ALA A N 1
ATOM 1687 C CA . ALA A 1 209 ? -5.328 -0.806 -5.473 1.00 94.56 209 ALA A CA 1
ATOM 1688 C C . ALA A 1 209 ? -6.084 0.139 -6.416 1.00 94.56 209 ALA A C 1
ATOM 1690 O O . ALA A 1 209 ? -7.083 0.744 -6.031 1.00 94.56 209 ALA A O 1
ATOM 1691 N N . HIS A 1 210 ? -5.655 0.244 -7.677 1.00 93.38 210 HIS A N 1
ATOM 1692 C CA . HIS A 1 210 ? -6.403 0.965 -8.703 1.00 93.38 210 HIS A CA 1
ATOM 1693 C C . HIS A 1 210 ? -7.714 0.297 -9.121 1.00 93.38 210 HIS A C 1
ATOM 1695 O O . HIS A 1 210 ? -8.627 1.025 -9.519 1.00 93.38 210 HIS A O 1
ATOM 1701 N N . LYS A 1 211 ? -7.800 -1.035 -9.051 1.00 92.31 211 LYS A N 1
ATOM 1702 C CA . LYS A 1 211 ? -9.007 -1.807 -9.371 1.00 92.31 211 LYS A CA 1
ATOM 1703 C C . LYS A 1 211 ? -9.997 -1.813 -8.203 1.00 92.31 211 LYS A C 1
ATOM 1705 O O . LYS A 1 211 ? -11.178 -1.594 -8.441 1.00 92.31 211 LYS A O 1
ATOM 1710 N N . GLU A 1 212 ? -9.510 -1.984 -6.975 1.00 92.69 212 GLU A N 1
ATOM 1711 C CA . GLU A 1 212 ? -10.312 -2.040 -5.740 1.00 92.69 212 GLU A CA 1
ATOM 1712 C C . GLU A 1 212 ? -10.073 -0.789 -4.882 1.00 92.69 212 GLU A C 1
ATOM 1714 O O . GLU A 1 212 ? -9.430 -0.829 -3.832 1.00 92.69 212 GLU A O 1
ATOM 1719 N N . ARG A 1 213 ? -10.549 0.363 -5.372 1.00 88.56 213 ARG A N 1
ATOM 1720 C CA . ARG A 1 213 ? -10.300 1.699 -4.785 1.00 88.56 213 ARG A CA 1
ATOM 1721 C C . ARG A 1 213 ? -10.901 1.881 -3.393 1.00 88.56 213 ARG A C 1
ATOM 1723 O O . ARG A 1 213 ? -10.487 2.769 -2.654 1.00 88.56 213 ARG A O 1
ATOM 1730 N N . GLU A 1 214 ? -11.908 1.089 -3.069 1.00 85.94 214 GLU A N 1
ATOM 1731 C CA . GLU A 1 214 ? -12.640 1.103 -1.810 1.00 85.94 214 GLU A CA 1
ATOM 1732 C C . GLU A 1 214 ? -11.946 0.318 -0.693 1.00 85.94 214 GLU A C 1
ATOM 1734 O O . GLU A 1 214 ? -12.308 0.488 0.471 1.00 85.94 214 GLU A O 1
ATOM 1739 N N . LYS A 1 215 ? -10.940 -0.502 -1.026 1.00 90.75 215 LYS A N 1
ATOM 1740 C CA . LYS A 1 215 ? -10.243 -1.360 -0.066 1.00 90.75 215 LYS A CA 1
ATOM 1741 C C . LYS A 1 215 ? -8.815 -0.872 0.190 1.00 90.75 215 LYS A C 1
ATOM 1743 O O . LYS A 1 215 ? -8.074 -0.638 -0.768 1.00 90.75 215 LYS A O 1
ATOM 1748 N N . PRO A 1 216 ? -8.390 -0.701 1.452 1.00 93.19 216 PRO A N 1
ATOM 1749 C CA . PRO A 1 216 ? -7.030 -0.287 1.780 1.00 93.19 216 PRO A CA 1
ATOM 1750 C C . PRO A 1 216 ? -6.011 -1.388 1.465 1.00 93.19 216 PRO A C 1
ATOM 1752 O O . PRO A 1 216 ? -6.158 -2.529 1.899 1.00 93.19 216 PRO A O 1
ATOM 1755 N N . HIS A 1 217 ? -4.953 -1.037 0.751 1.00 95.69 217 HIS A N 1
ATOM 1756 C CA . HIS A 1 217 ? -3.825 -1.906 0.447 1.00 95.69 217 HIS A CA 1
ATOM 1757 C C . HIS A 1 217 ? -2.643 -1.505 1.320 1.00 95.69 217 HIS A C 1
ATOM 1759 O O . HIS A 1 217 ? -2.413 -0.328 1.552 1.00 95.69 217 HIS A O 1
ATOM 1765 N N . PHE A 1 218 ? -1.889 -2.480 1.806 1.00 97.00 218 PHE A N 1
ATOM 1766 C CA . PHE A 1 218 ? -0.762 -2.272 2.700 1.00 97.00 218 PHE A CA 1
ATOM 1767 C C . PHE A 1 218 ? 0.505 -2.812 2.051 1.00 97.00 218 PHE A C 1
ATOM 1769 O O . PHE A 1 218 ? 0.615 -4.007 1.771 1.00 97.00 218 PHE A O 1
ATOM 1776 N N . ILE A 1 219 ? 1.496 -1.942 1.869 1.00 97.62 219 ILE A N 1
ATOM 1777 C CA . ILE A 1 219 ? 2.843 -2.344 1.465 1.00 97.62 219 ILE A CA 1
ATOM 1778 C C . ILE A 1 219 ? 3.798 -2.128 2.634 1.00 97.62 219 ILE A C 1
ATOM 1780 O O . ILE A 1 219 ? 3.954 -1.018 3.139 1.00 97.62 219 ILE A O 1
ATOM 1784 N N . VAL A 1 220 ? 4.493 -3.191 3.028 1.00 97.44 220 VAL A N 1
ATOM 1785 C CA . VAL A 1 220 ? 5.571 -3.139 4.016 1.00 97.44 220 VAL A CA 1
ATOM 1786 C C . VAL A 1 220 ? 6.897 -3.303 3.288 1.00 97.44 220 VAL A C 1
ATOM 1788 O O . VAL A 1 220 ? 7.231 -4.398 2.846 1.00 97.44 220 VAL A O 1
ATOM 1791 N N . LEU A 1 221 ? 7.664 -2.218 3.174 1.00 96.94 221 LEU A N 1
ATOM 1792 C CA . LEU A 1 221 ? 9.048 -2.273 2.700 1.00 96.94 221 LEU A CA 1
ATOM 1793 C C . LEU A 1 221 ? 9.959 -2.677 3.865 1.00 96.94 221 LEU A C 1
ATOM 1795 O O . LEU A 1 221 ? 10.343 -1.836 4.682 1.00 96.94 221 LEU A O 1
ATOM 1799 N N . ASP A 1 222 ? 10.267 -3.970 3.971 1.00 95.62 222 ASP A N 1
ATOM 1800 C CA . ASP A 1 222 ? 11.101 -4.487 5.057 1.00 95.62 222 ASP A C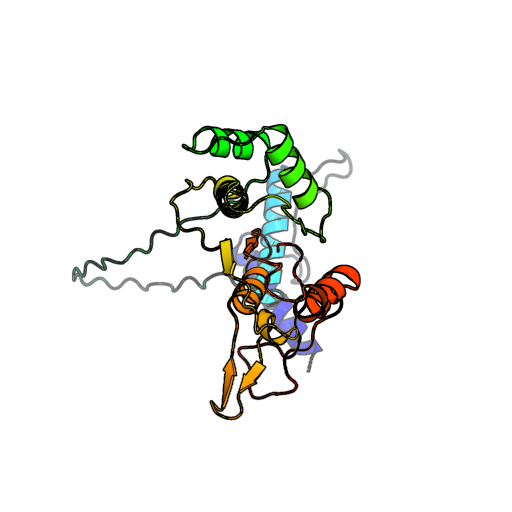A 1
ATOM 1801 C C . ASP A 1 222 ? 12.589 -4.264 4.771 1.00 95.62 222 ASP A C 1
ATOM 1803 O O . ASP A 1 222 ? 13.026 -4.250 3.621 1.00 95.62 222 ASP A O 1
ATOM 1807 N N . GLU A 1 223 ? 13.368 -4.061 5.832 1.00 92.94 223 GLU A N 1
ATOM 1808 C CA . GLU A 1 223 ? 14.794 -3.726 5.761 1.00 92.94 223 GLU A CA 1
ATOM 1809 C C . GLU A 1 223 ? 15.084 -2.531 4.828 1.00 92.94 223 GLU A C 1
ATOM 1811 O O . GLU A 1 223 ? 16.092 -2.482 4.125 1.00 92.94 223 GLU A O 1
ATOM 1816 N N . MET A 1 224 ? 14.194 -1.528 4.865 1.00 91.38 224 MET A N 1
ATOM 1817 C CA . MET A 1 224 ? 14.198 -0.312 4.035 1.00 91.38 224 MET A CA 1
ATOM 1818 C C . MET A 1 224 ? 15.570 0.370 3.905 1.00 91.38 224 MET A C 1
ATOM 1820 O O . MET A 1 224 ? 15.869 0.999 2.888 1.00 91.38 224 MET A O 1
ATOM 1824 N N . ASN A 1 225 ? 16.403 0.247 4.940 1.00 89.94 225 ASN A N 1
ATOM 1825 C CA . ASN A 1 225 ? 17.729 0.843 5.043 1.00 89.94 225 ASN A CA 1
ATOM 1826 C C . ASN A 1 225 ? 18.850 0.056 4.333 1.00 89.94 225 ASN A C 1
ATOM 1828 O O . ASN A 1 225 ? 19.997 0.500 4.385 1.00 89.94 225 ASN A O 1
ATOM 1832 N N . LEU A 1 226 ? 18.572 -1.104 3.727 1.00 92.62 226 LEU A N 1
ATOM 1833 C CA . LEU A 1 226 ? 19.578 -1.879 2.985 1.00 92.62 226 LEU A CA 1
ATOM 1834 C C . LEU A 1 226 ? 20.022 -1.207 1.687 1.00 92.62 226 LEU A C 1
ATOM 1836 O O . LEU A 1 226 ? 21.156 -1.407 1.253 1.00 92.62 226 LEU A O 1
ATOM 1840 N N . ALA A 1 227 ? 19.149 -0.400 1.094 1.00 94.75 227 ALA A N 1
ATOM 1841 C CA . ALA A 1 227 ? 19.461 0.454 -0.039 1.00 94.75 227 ALA A CA 1
ATOM 1842 C C . ALA A 1 227 ? 19.259 1.923 0.335 1.00 94.75 227 ALA A C 1
ATOM 1844 O O . ALA A 1 227 ? 18.622 2.262 1.335 1.00 94.75 227 ALA A O 1
ATOM 1845 N N . ARG A 1 228 ? 19.806 2.821 -0.488 1.00 94.25 228 ARG A N 1
ATOM 1846 C CA . ARG A 1 228 ? 19.588 4.258 -0.318 1.00 94.25 228 ARG A CA 1
ATOM 1847 C C . ARG A 1 228 ? 18.132 4.583 -0.620 1.00 94.25 228 ARG A C 1
ATOM 1849 O O . ARG A 1 228 ? 17.733 4.600 -1.781 1.00 94.25 228 ARG A O 1
ATOM 1856 N N . VAL A 1 229 ? 17.358 4.840 0.431 1.00 93.62 229 VAL A N 1
ATOM 1857 C CA . VAL A 1 229 ? 15.912 5.068 0.341 1.00 93.62 229 VAL A CA 1
ATOM 1858 C C . VAL A 1 229 ? 15.547 6.157 -0.662 1.00 93.62 229 VAL A C 1
ATOM 1860 O O . VAL A 1 229 ? 14.585 6.017 -1.409 1.00 93.62 229 VAL A O 1
ATOM 1863 N N . GLU A 1 230 ? 16.362 7.207 -0.756 1.00 92.94 230 GLU A N 1
ATOM 1864 C CA . GLU A 1 230 ? 16.099 8.329 -1.652 1.00 92.94 230 GLU A CA 1
ATOM 1865 C C . GLU A 1 230 ? 16.259 7.967 -3.134 1.00 92.94 230 GLU A C 1
ATOM 1867 O O . GLU A 1 230 ? 15.873 8.755 -3.988 1.00 92.94 230 GLU A O 1
ATOM 1872 N N . TYR A 1 231 ? 16.858 6.820 -3.462 1.00 93.50 231 TYR A N 1
ATOM 1873 C CA . TYR A 1 231 ? 17.086 6.412 -4.846 1.00 93.50 231 TYR A CA 1
ATOM 1874 C C . TYR A 1 231 ? 15.911 5.634 -5.421 1.00 93.50 231 TYR A C 1
ATOM 1876 O O . TYR A 1 231 ? 15.457 5.954 -6.514 1.00 93.50 231 TYR A O 1
ATOM 1884 N N . TYR A 1 232 ? 15.402 4.644 -4.689 1.00 95.44 232 TYR A N 1
ATOM 1885 C CA . TYR A 1 232 ? 14.311 3.807 -5.186 1.00 95.44 232 TYR A CA 1
ATOM 1886 C C . TYR A 1 232 ? 12.920 4.353 -4.847 1.00 95.44 232 TYR A C 1
ATOM 1888 O O . TYR A 1 232 ? 11.960 4.038 -5.542 1.00 95.44 232 TYR A O 1
ATOM 1896 N N . LEU A 1 233 ? 12.791 5.171 -3.794 1.00 95.12 233 LEU A N 1
ATOM 1897 C CA . LEU A 1 233 ? 11.497 5.681 -3.324 1.00 95.12 233 LEU A CA 1
ATOM 1898 C C . LEU A 1 233 ? 11.184 7.105 -3.816 1.00 95.12 233 LEU A C 1
ATOM 1900 O O . LEU A 1 233 ? 10.088 7.608 -3.580 1.00 95.12 233 LEU A O 1
ATOM 1904 N N . SER A 1 234 ? 12.121 7.780 -4.483 1.00 93.56 234 SER A N 1
ATOM 1905 C CA . SER A 1 234 ? 11.965 9.177 -4.921 1.00 93.56 234 SER A CA 1
ATOM 1906 C C . SER A 1 234 ? 10.735 9.398 -5.801 1.00 93.56 234 SER A C 1
ATOM 1908 O O . SER A 1 234 ? 9.956 10.312 -5.531 1.00 93.56 234 SER A O 1
ATOM 1910 N N . ASP A 1 235 ? 10.535 8.549 -6.809 1.00 93.81 235 ASP A N 1
ATOM 1911 C CA . ASP A 1 235 ? 9.400 8.646 -7.732 1.00 93.81 235 ASP A CA 1
ATOM 1912 C C . ASP A 1 235 ? 8.067 8.444 -7.003 1.00 93.81 235 ASP A C 1
ATOM 1914 O O . ASP A 1 235 ? 7.116 9.191 -7.233 1.00 93.81 235 ASP A O 1
ATOM 1918 N N . TYR A 1 236 ? 8.021 7.501 -6.053 1.00 94.38 236 TYR A N 1
ATOM 1919 C CA . TYR A 1 236 ? 6.853 7.283 -5.200 1.00 94.38 236 TYR A CA 1
ATOM 1920 C C . TYR A 1 236 ? 6.527 8.526 -4.364 1.00 94.38 236 TYR A C 1
ATOM 1922 O O . TYR A 1 236 ? 5.405 9.028 -4.420 1.00 94.38 236 TYR A O 1
ATOM 1930 N N . LEU A 1 237 ? 7.509 9.069 -3.633 1.00 92.00 237 LEU A N 1
ATOM 1931 C CA . LEU A 1 237 ? 7.310 10.264 -2.805 1.00 92.00 237 LEU A CA 1
ATOM 1932 C C . LEU A 1 237 ? 6.888 11.469 -3.650 1.00 92.00 237 LEU A C 1
ATOM 1934 O O . LEU A 1 237 ? 5.989 12.212 -3.262 1.00 92.00 237 LEU A O 1
ATOM 1938 N N . SER A 1 238 ? 7.489 11.637 -4.830 1.00 91.62 238 SER A N 1
ATOM 1939 C CA . SER A 1 238 ? 7.111 12.696 -5.763 1.00 91.62 238 SER A CA 1
ATOM 1940 C C . SER A 1 238 ? 5.673 12.532 -6.262 1.00 91.62 238 SER A C 1
ATOM 1942 O O . SER A 1 238 ? 4.931 13.517 -6.319 1.00 91.62 238 SER A O 1
ATOM 1944 N N . GLY A 1 239 ? 5.256 11.304 -6.584 1.00 92.12 239 GLY A N 1
ATOM 1945 C CA . GLY A 1 239 ? 3.890 10.980 -6.993 1.00 92.12 239 GLY A CA 1
ATOM 1946 C C . GLY A 1 239 ? 2.864 11.275 -5.899 1.00 92.12 239 GLY A C 1
ATOM 1947 O O . GLY A 1 239 ? 1.852 11.915 -6.178 1.00 92.12 239 GLY A O 1
ATOM 1948 N N . VAL A 1 240 ? 3.160 10.897 -4.652 1.00 90.31 240 VAL A N 1
ATOM 1949 C CA . VAL A 1 240 ? 2.306 11.189 -3.486 1.00 90.31 240 VAL A CA 1
ATOM 1950 C C . VAL A 1 240 ? 2.180 12.696 -3.247 1.00 90.31 240 VAL A C 1
ATOM 1952 O O . VAL A 1 240 ? 1.080 13.190 -3.036 1.00 90.31 240 VAL A O 1
ATOM 1955 N N . GLU A 1 241 ? 3.280 13.454 -3.300 1.00 88.50 241 GLU A N 1
ATOM 1956 C CA . GLU A 1 241 ? 3.260 14.889 -2.969 1.00 88.50 241 GLU A CA 1
ATOM 1957 C C . GLU A 1 241 ? 2.709 15.785 -4.079 1.00 88.50 241 GLU A C 1
ATOM 1959 O O . GLU A 1 241 ? 2.127 16.832 -3.802 1.00 88.50 241 GLU A O 1
ATOM 1964 N N . SER A 1 242 ? 2.930 15.416 -5.341 1.00 89.62 242 SER A N 1
ATOM 1965 C CA . SER A 1 242 ? 2.529 16.240 -6.487 1.00 89.62 242 SER A CA 1
ATOM 1966 C C . SER A 1 242 ? 1.249 15.771 -7.174 1.00 89.62 242 SER A C 1
ATOM 1968 O O . SER A 1 242 ? 0.765 16.468 -8.068 1.00 89.62 242 SER A O 1
ATOM 1970 N N . HIS A 1 243 ? 0.726 14.599 -6.794 1.00 86.75 243 HIS A N 1
ATOM 1971 C CA . HIS A 1 243 ? -0.373 13.889 -7.461 1.00 86.75 243 HIS A CA 1
ATOM 1972 C C . HIS A 1 243 ? -0.151 13.693 -8.969 1.00 86.75 243 HIS A C 1
ATOM 1974 O O . HIS A 1 243 ? -1.102 13.593 -9.748 1.00 86.75 243 HIS A O 1
ATOM 1980 N N . LYS A 1 244 ? 1.113 13.679 -9.405 1.00 90.31 244 LYS A N 1
ATOM 1981 C CA . LYS A 1 244 ? 1.478 13.449 -10.801 1.00 90.31 244 LYS A CA 1
ATOM 1982 C C . LYS A 1 244 ? 1.625 11.965 -11.077 1.00 90.31 244 LYS A C 1
ATOM 1984 O O . LYS A 1 244 ? 2.035 11.187 -10.220 1.00 90.31 244 LYS A O 1
ATOM 1989 N N . GLU A 1 245 ? 1.329 11.602 -12.317 1.00 94.19 245 GLU A N 1
ATOM 1990 C CA . GLU A 1 245 ? 1.551 10.251 -12.806 1.00 94.19 245 GLU A CA 1
ATOM 1991 C C . GLU A 1 245 ? 3.049 9.978 -12.988 1.00 94.19 245 GLU A C 1
ATOM 1993 O O . GLU A 1 245 ? 3.793 10.800 -13.534 1.00 94.19 245 GLU A O 1
ATOM 1998 N N . ILE A 1 246 ? 3.464 8.792 -12.564 1.00 94.44 246 ILE A N 1
ATOM 1999 C CA . ILE A 1 246 ? 4.807 8.246 -12.701 1.00 94.44 246 ILE A CA 1
ATOM 2000 C C . ILE A 1 246 ? 4.875 7.512 -14.047 1.00 94.44 246 ILE A C 1
ATOM 2002 O O . ILE A 1 246 ? 4.035 6.646 -14.305 1.00 94.44 246 ILE A O 1
ATOM 2006 N N . PRO A 1 247 ? 5.824 7.848 -14.937 1.00 93.38 247 PRO A N 1
ATOM 2007 C CA . PRO A 1 247 ? 5.972 7.157 -16.212 1.00 93.38 247 PRO A CA 1
ATOM 2008 C C . PRO A 1 247 ? 6.541 5.743 -16.019 1.00 93.38 247 PRO A C 1
ATOM 2010 O O . PRO A 1 247 ? 7.559 5.573 -15.355 1.00 93.38 247 PRO A O 1
ATOM 2013 N N . LEU A 1 248 ? 5.913 4.743 -16.643 1.00 93.75 248 LEU A N 1
ATOM 2014 C CA . LEU A 1 248 ? 6.329 3.335 -16.607 1.00 93.75 248 LEU A CA 1
ATOM 2015 C C . LEU A 1 248 ? 6.996 2.890 -17.916 1.00 93.75 248 LEU A C 1
ATOM 2017 O O . LEU A 1 248 ? 8.048 2.251 -17.894 1.00 93.75 248 LEU A O 1
ATOM 2021 N N . HIS A 1 249 ? 6.396 3.216 -19.066 1.00 91.38 249 HIS A N 1
ATOM 2022 C CA . HIS A 1 249 ? 6.938 2.937 -20.402 1.00 91.38 249 HIS A CA 1
ATOM 2023 C C . HIS A 1 249 ? 6.312 3.845 -21.467 1.00 91.38 249 HIS A C 1
ATOM 2025 O O . HIS A 1 249 ? 5.229 4.386 -21.287 1.00 91.38 249 HIS A O 1
ATOM 2031 N N . ASN A 1 250 ? 6.968 3.953 -22.626 1.00 88.94 250 ASN A N 1
ATOM 2032 C CA . ASN A 1 250 ? 6.483 4.710 -23.794 1.00 88.94 250 ASN A CA 1
ATOM 2033 C C . ASN A 1 250 ? 6.062 3.785 -24.947 1.00 88.94 250 ASN A C 1
ATOM 2035 O O . ASN A 1 250 ? 6.321 4.069 -26.113 1.00 88.94 250 ASN A O 1
ATOM 2039 N N . ARG A 1 251 ? 5.528 2.618 -24.601 1.00 86.69 251 ARG A N 1
ATOM 2040 C CA . ARG A 1 251 ? 5.210 1.543 -25.542 1.00 86.69 251 ARG A CA 1
ATOM 2041 C C . ARG A 1 251 ? 3.703 1.362 -25.668 1.00 86.69 251 ARG A C 1
ATOM 2043 O O . ARG A 1 251 ? 3.042 1.294 -24.637 1.00 86.69 251 ARG A O 1
ATOM 2050 N N . ASP A 1 252 ? 3.221 1.235 -26.901 1.00 83.06 252 ASP A N 1
ATOM 2051 C CA . ASP A 1 252 ? 1.796 1.059 -27.218 1.00 83.06 252 ASP A CA 1
ATOM 2052 C C . ASP A 1 252 ? 1.381 -0.423 -27.315 1.00 83.06 252 ASP A C 1
ATOM 2054 O O . ASP A 1 252 ? 0.196 -0.728 -27.339 1.00 83.06 252 ASP A O 1
ATOM 2058 N N . ASP A 1 253 ? 2.344 -1.352 -27.373 1.00 85.25 253 ASP A N 1
ATOM 2059 C CA . ASP A 1 253 ? 2.113 -2.801 -27.498 1.00 85.25 253 ASP A CA 1
ATOM 2060 C C . ASP A 1 253 ? 1.847 -3.509 -26.158 1.00 85.25 253 ASP A C 1
ATOM 2062 O O . ASP A 1 253 ? 1.568 -4.706 -26.133 1.00 85.25 253 ASP A O 1
ATOM 2066 N N . LEU A 1 254 ? 1.929 -2.783 -25.041 1.00 83.31 254 LEU A N 1
ATOM 2067 C CA . LEU A 1 254 ? 1.676 -3.294 -23.695 1.00 83.31 254 LEU A CA 1
ATOM 2068 C C . LEU A 1 254 ? 0.316 -2.783 -23.208 1.00 83.31 254 LEU A C 1
ATOM 2070 O O . LEU A 1 254 ? 0.244 -1.746 -22.562 1.00 83.31 254 LEU A O 1
ATOM 2074 N N . GLU A 1 255 ? -0.764 -3.497 -23.531 1.00 76.44 255 GLU A N 1
ATOM 2075 C CA . GLU A 1 255 ? -2.124 -3.107 -23.113 1.00 76.44 255 GLU A CA 1
ATOM 2076 C C . GLU A 1 255 ? -2.402 -3.405 -21.630 1.00 76.44 255 GLU A C 1
ATOM 2078 O O . GLU A 1 255 ? -3.169 -2.694 -20.983 1.00 76.44 255 GLU A O 1
ATOM 2083 N N . GLU A 1 256 ? -1.770 -4.442 -21.071 1.00 81.25 256 GLU A N 1
ATOM 2084 C CA . GLU A 1 256 ? -1.997 -4.872 -19.683 1.00 81.25 256 GLU A CA 1
ATOM 2085 C C . GLU A 1 256 ? -1.382 -3.926 -18.642 1.00 81.25 256 GLU A C 1
ATOM 2087 O O . GLU A 1 256 ? -1.811 -3.910 -17.487 1.00 81.25 256 GLU A O 1
ATOM 2092 N N . ILE A 1 257 ? -0.369 -3.149 -19.037 1.00 89.00 257 ILE A N 1
ATOM 2093 C CA . ILE A 1 257 ? 0.380 -2.260 -18.150 1.00 89.00 257 ILE A CA 1
ATOM 2094 C C . ILE A 1 257 ? 0.215 -0.838 -18.674 1.00 89.00 257 ILE A C 1
ATOM 2096 O O . ILE A 1 257 ? 0.472 -0.583 -19.848 1.00 89.00 257 ILE A O 1
ATOM 2100 N N . PRO A 1 258 ? -0.233 0.107 -17.837 1.00 92.19 258 PRO A N 1
ATOM 2101 C CA . PRO A 1 258 ? -0.413 1.470 -18.288 1.00 92.19 258 PRO A CA 1
ATOM 2102 C C . PRO A 1 258 ? 0.948 2.143 -18.502 1.00 92.19 258 PRO A C 1
ATOM 2104 O O . PRO A 1 258 ? 1.890 1.948 -17.738 1.00 92.19 258 PRO A O 1
ATOM 2107 N N . SER A 1 259 ? 1.037 3.023 -19.499 1.00 93.06 259 SER A N 1
ATOM 2108 C CA . SER A 1 259 ? 2.257 3.800 -19.773 1.00 93.06 259 SER A CA 1
ATOM 2109 C C . SER A 1 259 ? 2.652 4.732 -18.624 1.00 93.06 259 SER A C 1
ATOM 2111 O O . SER A 1 259 ? 3.826 5.082 -18.479 1.00 93.06 259 SER A O 1
ATOM 2113 N N . LYS A 1 260 ? 1.683 5.133 -17.796 1.00 94.50 260 LYS A N 1
ATOM 2114 C CA . LYS A 1 260 ? 1.867 5.948 -16.596 1.00 94.50 260 LYS A CA 1
ATOM 2115 C C . LYS A 1 260 ? 0.927 5.486 -15.492 1.00 94.50 260 LYS A C 1
ATOM 2117 O O . LYS A 1 260 ? -0.149 4.969 -15.779 1.00 94.50 260 LYS A O 1
ATOM 2122 N N . ILE A 1 261 ? 1.304 5.720 -14.240 1.00 95.00 261 ILE A N 1
ATOM 2123 C CA . ILE A 1 261 ? 0.496 5.333 -13.084 1.00 95.00 261 ILE A CA 1
ATOM 2124 C C . ILE A 1 261 ? 0.477 6.421 -12.014 1.00 95.00 261 ILE A C 1
ATOM 2126 O O . ILE A 1 261 ? 1.487 7.062 -11.742 1.00 95.00 261 ILE A O 1
ATOM 2130 N N . SER A 1 262 ? -0.681 6.648 -11.403 1.00 94.62 262 SER A N 1
ATOM 2131 C CA . SER A 1 262 ? -0.822 7.529 -10.236 1.00 94.62 262 SER A CA 1
ATOM 2132 C C . SER A 1 262 ? -0.725 6.723 -8.941 1.00 94.62 262 SER A C 1
ATOM 2134 O O . SER A 1 262 ? -1.055 5.542 -8.942 1.00 94.62 262 SER A O 1
ATOM 2136 N N . ILE A 1 263 ? -0.354 7.341 -7.820 1.00 94.00 263 ILE A N 1
ATOM 2137 C CA . ILE A 1 263 ? -0.481 6.671 -6.518 1.00 94.00 263 ILE A CA 1
ATOM 2138 C C . ILE A 1 263 ? -1.945 6.766 -6.060 1.00 94.00 263 ILE A C 1
ATOM 2140 O O . ILE A 1 263 ? -2.474 7.878 -5.967 1.00 94.00 263 ILE A O 1
ATOM 2144 N N . PRO A 1 264 ? -2.649 5.641 -5.845 1.00 92.19 264 PRO A N 1
ATOM 2145 C CA . PRO A 1 264 ? -4.016 5.673 -5.367 1.00 92.19 264 PRO A CA 1
ATOM 2146 C C . PRO A 1 264 ? -4.080 6.059 -3.881 1.00 92.19 264 PRO A C 1
ATOM 2148 O O . PRO A 1 264 ? -3.164 5.740 -3.132 1.00 92.19 264 PRO A O 1
ATOM 2151 N N . PRO A 1 265 ? -5.173 6.704 -3.436 1.00 89.38 265 PRO A N 1
ATOM 2152 C CA . PRO A 1 265 ? -5.324 7.142 -2.048 1.00 89.38 265 PRO A CA 1
ATOM 2153 C C . PRO A 1 265 ? -5.592 5.989 -1.069 1.00 89.38 265 PRO A C 1
ATOM 2155 O O . PRO A 1 265 ? -5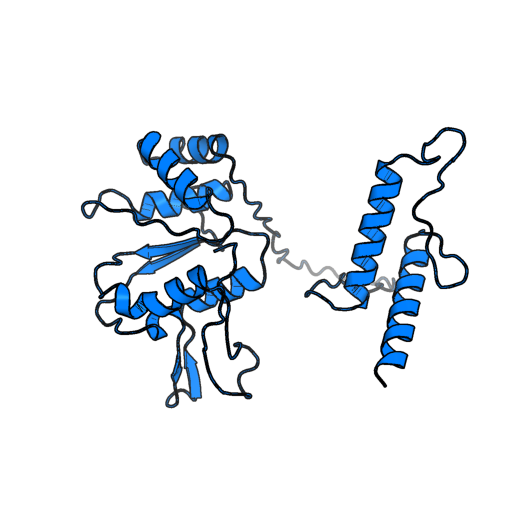.573 6.205 0.128 1.00 89.38 265 PRO A O 1
ATOM 2158 N N . ASN A 1 266 ? -5.875 4.777 -1.552 1.00 91.25 266 ASN A N 1
ATOM 2159 C CA . ASN A 1 266 ? -6.117 3.587 -0.734 1.00 91.25 266 ASN A CA 1
ATOM 2160 C C . ASN A 1 266 ? -4.876 2.684 -0.605 1.00 91.25 266 ASN A C 1
ATOM 2162 O O . ASN A 1 266 ? -5.039 1.484 -0.397 1.00 91.25 266 ASN A O 1
ATOM 2166 N N . LEU A 1 267 ? -3.669 3.235 -0.772 1.00 90.75 267 LEU A N 1
ATOM 2167 C CA . LEU A 1 267 ? -2.380 2.558 -0.580 1.00 90.75 267 LEU A CA 1
ATOM 2168 C C . LEU A 1 267 ? -1.639 3.124 0.636 1.00 90.75 267 LEU A C 1
ATOM 2170 O O . LEU A 1 267 ? -1.697 4.364 0.804 1.00 90.75 267 LEU A O 1
#